Protein AF-A0A094GPE5-F1 (afdb_monomer)

Radius of gyration: 27.55 Å; Cα contacts (8 Å, |Δi|>4): 289; chains: 1; bounding box: 78×60×91 Å

Sequence (259 aa):
RAPRARRSGSSQRSHRAKAWTVHISLMPTASQPFPFEKDTMAYKRVLSRGLHRVVAVPGSDSSSFVSATSAEFGSLLKGRPWMPLVAKICDAEHVTGLPMLRQLPPNLIDSNLYDLDFLTAHCATLDHNGHILDLYIGMCTDSFSWPELASSPVFLPGLEACWAFDPYLDGAGSRDNEEAIDNVVDSDLKAEDRHSAGDLLRAWSPPTTRLKRTATGITRASSFGSTDSAVSVSKKSKIGHAPCAMPGVEVRDWRAEAV

Solvent-accessible surface area (backbone atoms only — not comparable to full-atom values): 17233 Å² total; per-residue (Å²): 142,80,85,81,81,78,80,76,76,77,81,69,74,73,77,68,52,66,60,48,70,38,39,37,36,56,41,52,40,37,80,48,51,51,73,68,57,82,91,36,52,69,32,40,45,42,46,23,46,49,32,58,44,77,46,71,22,64,30,52,47,13,66,35,38,50,51,41,52,47,63,71,45,31,88,78,48,69,84,57,63,62,41,64,21,27,29,42,65,59,84,54,99,86,43,90,67,75,40,44,38,36,64,55,58,79,94,67,72,46,70,82,56,49,17,52,67,49,34,57,76,50,21,26,34,60,46,99,84,68,46,67,51,42,38,38,31,18,36,73,88,55,64,62,49,70,70,58,52,70,73,42,68,79,61,39,84,92,43,69,76,44,72,53,93,42,66,86,83,64,40,86,77,76,69,88,70,86,81,88,78,95,76,83,86,86,81,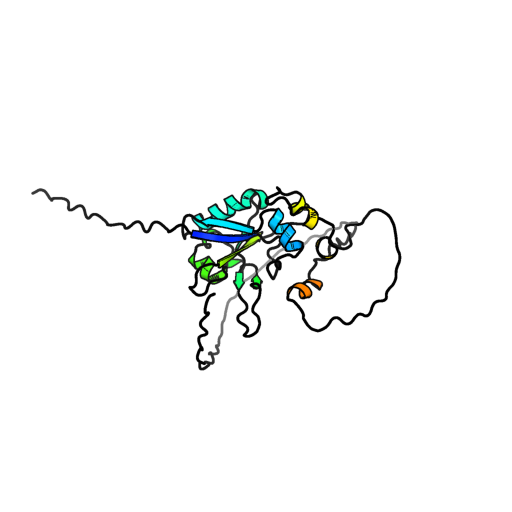94,70,92,75,81,98,68,86,50,84,74,65,69,54,80,78,66,72,78,81,89,67,85,78,84,76,84,87,80,88,83,91,86,87,84,86,89,84,82,88,86,87,82,91,86,88,89,86,92,88,81,89,88,86,85,89,87,87,84,86,88,84,87,87,82,88,79,86,83,86,86,133

Secondary structure (DSSP, 8-state):
----------------PPPEEEEEEE-S-TT-SSPPPTTSHHHHHHHHTT-EEEEEES-SSHHHHHHHHHHHTHHHHTT--EEEPEEE----TT---PPEEEPPPGGG--GGG-SHHHHHHHTEEE-TTS-EEEEEEEESS----HHHHHHSPPSSTT-GGGGS--HHHH-GGG--SS--------------S---TTGGGGG--------------------------------------PPPP---------PPPP-

Structure (mmCIF, N/CA/C/O backbone):
data_AF-A0A094GPE5-F1
#
_entry.id   AF-A0A094GPE5-F1
#
loop_
_atom_site.group_PDB
_atom_site.id
_atom_site.type_symbol
_atom_site.label_atom_id
_atom_site.label_alt_id
_atom_site.label_comp_id
_atom_site.label_asym_id
_atom_site.label_entity_id
_atom_site.label_seq_id
_atom_site.pdbx_PDB_ins_code
_atom_site.Cartn_x
_atom_site.Cartn_y
_atom_site.Cartn_z
_atom_site.occupancy
_atom_site.B_iso_or_equiv
_atom_site.auth_seq_id
_atom_site.auth_comp_id
_atom_site.auth_asym_id
_atom_site.auth_atom_id
_atom_site.pdbx_PDB_model_num
ATOM 1 N N . ARG A 1 1 ? -35.810 -7.129 58.714 1.00 47.22 1 ARG A N 1
ATOM 2 C CA . ARG A 1 1 ? -35.055 -6.185 57.853 1.00 47.22 1 ARG A CA 1
ATOM 3 C C . ARG A 1 1 ? -33.940 -6.963 57.158 1.00 47.22 1 ARG A C 1
ATOM 5 O O . ARG A 1 1 ? -33.002 -7.352 57.830 1.00 47.22 1 ARG A O 1
ATOM 12 N N . ALA A 1 2 ? -34.065 -7.223 55.858 1.00 43.50 2 ALA A N 1
ATOM 13 C CA . ALA A 1 2 ? -32.978 -7.686 54.990 1.00 43.50 2 ALA A CA 1
ATOM 14 C C . ALA A 1 2 ? -33.280 -7.160 53.576 1.00 43.50 2 ALA A C 1
ATOM 16 O O . ALA A 1 2 ? -34.392 -7.397 53.095 1.00 43.50 2 ALA A O 1
ATOM 17 N N . PRO A 1 3 ? -32.391 -6.389 52.924 1.00 54.19 3 PRO A N 1
ATOM 18 C CA . PRO A 1 3 ? -32.674 -5.877 51.596 1.00 54.19 3 PRO A CA 1
ATOM 19 C C . PRO A 1 3 ? -32.324 -6.942 50.556 1.00 54.19 3 PRO A C 1
ATOM 21 O O . PRO A 1 3 ? -31.214 -7.467 50.505 1.00 54.19 3 PRO A O 1
ATOM 24 N N . ARG A 1 4 ? -33.303 -7.258 49.711 1.00 48.88 4 ARG A N 1
ATOM 25 C CA . ARG A 1 4 ? -33.139 -8.109 48.536 1.00 48.88 4 ARG A CA 1
ATOM 26 C C . ARG A 1 4 ? -32.352 -7.302 47.500 1.00 48.88 4 ARG A C 1
ATOM 28 O O . ARG A 1 4 ? -32.874 -6.338 46.941 1.00 48.88 4 ARG A O 1
ATOM 35 N N . ALA A 1 5 ? -31.090 -7.660 47.282 1.00 51.31 5 ALA A N 1
ATOM 36 C CA . ALA A 1 5 ? -30.250 -7.043 46.264 1.00 51.31 5 ALA A CA 1
ATOM 37 C C . ALA A 1 5 ? -30.872 -7.272 44.876 1.00 51.31 5 ALA A C 1
ATOM 39 O O . ALA A 1 5 ? -30.885 -8.389 44.355 1.00 51.31 5 ALA A O 1
ATOM 40 N N . ARG A 1 6 ? -31.412 -6.205 44.275 1.00 49.06 6 ARG A N 1
ATOM 41 C CA . ARG A 1 6 ? -31.749 -6.178 42.849 1.00 49.06 6 ARG A CA 1
ATOM 42 C C . ARG A 1 6 ? -30.426 -6.180 42.092 1.00 49.06 6 ARG A C 1
ATOM 44 O O . ARG A 1 6 ? -29.757 -5.156 42.014 1.00 49.06 6 ARG A O 1
ATOM 51 N N . ARG A 1 7 ? -30.041 -7.333 41.544 1.00 50.00 7 ARG A N 1
ATOM 52 C CA . ARG A 1 7 ? -29.032 -7.394 40.485 1.00 50.00 7 ARG A CA 1
ATOM 53 C C . ARG A 1 7 ? -29.614 -6.681 39.267 1.00 50.00 7 ARG A C 1
ATOM 55 O O . ARG A 1 7 ? -30.413 -7.253 38.532 1.00 50.00 7 ARG A O 1
ATOM 62 N N . SER A 1 8 ? -29.247 -5.417 39.089 1.00 50.41 8 SER A N 1
ATOM 63 C CA . SER A 1 8 ? -29.347 -4.737 37.805 1.00 50.41 8 SER A CA 1
ATOM 64 C C . SER A 1 8 ? -28.403 -5.459 36.850 1.00 50.41 8 SER A C 1
ATOM 66 O O . SER A 1 8 ? -27.194 -5.235 36.871 1.00 50.41 8 SER A O 1
ATOM 68 N N . GLY A 1 9 ? -28.941 -6.390 36.064 1.00 45.25 9 GLY A N 1
ATOM 69 C CA . GLY A 1 9 ? -28.231 -6.920 34.912 1.00 45.25 9 GLY A CA 1
ATOM 70 C C . GLY A 1 9 ? -28.009 -5.766 33.948 1.00 45.25 9 GLY A C 1
ATOM 71 O O . GLY A 1 9 ? -28.932 -5.373 33.238 1.00 45.25 9 GLY A O 1
ATOM 72 N N . SER A 1 10 ? -26.809 -5.188 33.956 1.00 51.09 10 SER A N 1
ATOM 73 C CA . SER A 1 10 ? -26.362 -4.340 32.865 1.00 51.09 10 SER A CA 1
ATOM 74 C C . SER A 1 10 ? -26.344 -5.223 31.627 1.00 51.09 10 SER A C 1
ATOM 76 O O . SER A 1 10 ? -25.454 -6.056 31.460 1.00 51.09 10 SER A O 1
ATOM 78 N N . SER A 1 11 ? -27.352 -5.065 30.772 1.00 48.03 11 SER A N 1
ATOM 79 C CA . SER A 1 11 ? -27.292 -5.525 29.393 1.00 48.03 11 SER A CA 1
ATOM 80 C C . SER A 1 11 ? -26.238 -4.671 28.686 1.00 48.03 11 SER A C 1
ATOM 82 O O . SER A 1 11 ? -26.541 -3.747 27.940 1.00 48.03 11 SER A O 1
ATOM 84 N N . GLN A 1 12 ? -24.966 -4.940 28.983 1.00 48.53 12 GLN A N 1
ATOM 85 C CA . GLN A 1 12 ? -23.888 -4.632 28.068 1.00 48.53 12 GLN A CA 1
ATOM 86 C C . GLN A 1 12 ? -24.122 -5.565 26.886 1.00 48.53 12 GLN A C 1
ATOM 88 O O . GLN A 1 12 ? -23.647 -6.699 26.856 1.00 48.53 12 GLN A O 1
ATOM 93 N N . ARG A 1 13 ? -24.899 -5.095 25.905 1.00 46.19 13 ARG A N 1
ATOM 94 C CA . ARG A 1 13 ? -24.645 -5.483 24.524 1.00 46.19 13 ARG A CA 1
ATOM 95 C C . ARG A 1 13 ? -23.167 -5.190 24.321 1.00 46.19 13 ARG A C 1
ATOM 97 O O . ARG A 1 13 ? -22.791 -4.033 24.162 1.00 46.19 13 ARG A O 1
ATOM 104 N N . SER A 1 14 ? -22.320 -6.215 24.413 1.00 50.44 14 SER A N 1
ATOM 105 C CA . SER A 1 14 ? -20.981 -6.105 23.868 1.00 50.44 14 SER A CA 1
ATOM 106 C C . SER A 1 14 ? -21.227 -5.807 22.397 1.00 50.44 14 SER A C 1
ATOM 108 O O . SER A 1 14 ? -21.631 -6.701 21.648 1.00 50.44 14 SER A O 1
ATOM 110 N N . HIS A 1 15 ? -21.092 -4.546 21.999 1.00 52.62 15 HIS A N 1
ATOM 111 C CA . HIS A 1 15 ? -20.857 -4.206 20.612 1.00 52.62 15 HIS A CA 1
ATOM 112 C C . HIS A 1 15 ? -19.521 -4.867 20.293 1.00 52.62 15 HIS A C 1
ATOM 114 O O . HIS A 1 15 ? -18.468 -4.261 20.450 1.00 52.62 15 HIS A O 1
ATOM 120 N N . ARG A 1 16 ? -19.551 -6.174 19.994 1.00 59.78 16 ARG A N 1
ATOM 121 C CA . ARG A 1 16 ? -18.390 -6.867 19.460 1.00 59.78 16 ARG A CA 1
ATOM 122 C C . ARG A 1 16 ? -18.067 -6.090 18.202 1.00 59.78 16 ARG A C 1
ATOM 124 O O . ARG A 1 16 ? -18.912 -6.029 17.307 1.00 59.78 16 ARG A O 1
ATOM 131 N N . ALA A 1 17 ? -16.917 -5.425 18.209 1.00 67.50 17 ALA A N 1
ATOM 132 C CA . ALA A 1 17 ? -16.430 -4.724 17.042 1.00 67.50 17 ALA A CA 1
ATOM 133 C C . ALA A 1 17 ? -16.495 -5.712 15.872 1.00 67.50 17 ALA A C 1
ATOM 135 O O . ALA A 1 17 ? -16.061 -6.862 15.989 1.00 67.50 17 ALA A O 1
ATOM 136 N N . LYS A 1 18 ? -17.191 -5.321 14.805 1.00 86.06 18 LYS A N 1
ATOM 137 C CA . LYS A 1 18 ? -17.401 -6.199 13.661 1.00 86.06 18 LYS A CA 1
ATOM 138 C C . LYS A 1 18 ? -16.083 -6.251 12.901 1.00 86.06 18 LYS A C 1
ATOM 140 O O . LYS A 1 18 ? -15.607 -5.213 12.451 1.00 86.06 18 LYS A O 1
ATOM 145 N N . ALA A 1 19 ? -15.515 -7.446 12.773 1.00 94.25 19 ALA A N 1
ATOM 146 C CA . ALA A 1 19 ? -14.351 -7.647 11.927 1.00 94.25 19 ALA A CA 1
ATOM 147 C C . ALA A 1 19 ? -14.662 -7.209 10.488 1.00 94.25 19 ALA A C 1
ATOM 149 O O . ALA A 1 19 ? -15.789 -7.374 10.005 1.00 94.25 19 ALA A O 1
ATOM 150 N N . TRP A 1 20 ? -13.662 -6.656 9.817 1.00 95.56 20 TRP A N 1
ATOM 151 C CA . TRP A 1 20 ? -13.768 -6.138 8.458 1.00 95.56 20 TRP A CA 1
ATOM 152 C C . TRP A 1 20 ? -12.511 -6.487 7.666 1.00 95.56 20 TRP A C 1
ATOM 154 O O . TRP A 1 20 ? -11.493 -6.886 8.229 1.00 95.56 20 TRP A O 1
ATOM 164 N N . THR A 1 21 ? -12.603 -6.396 6.346 1.00 96.75 21 THR A N 1
ATOM 165 C CA . THR A 1 21 ? -11.491 -6.672 5.436 1.00 96.75 21 THR A CA 1
ATOM 166 C C . THR A 1 21 ? -11.215 -5.447 4.597 1.00 96.75 21 THR A C 1
ATOM 168 O O . THR A 1 21 ? -12.155 -4.785 4.164 1.00 96.75 21 THR A O 1
ATOM 171 N N . VAL A 1 22 ? -9.945 -5.181 4.330 1.00 97.06 22 VAL A N 1
ATOM 172 C CA . VAL A 1 22 ? -9.529 -4.048 3.505 1.00 97.06 22 VAL A CA 1
ATOM 173 C C . VAL A 1 22 ? -8.341 -4.427 2.648 1.00 97.06 22 VAL A C 1
ATOM 175 O O . VAL A 1 22 ? -7.470 -5.182 3.080 1.00 97.06 22 VAL A O 1
ATOM 178 N N . HIS A 1 23 ? -8.310 -3.911 1.425 1.00 97.38 23 HIS A N 1
ATOM 179 C CA . HIS A 1 23 ? -7.133 -4.011 0.587 1.00 97.38 23 HIS A CA 1
ATOM 180 C C . HIS A 1 23 ? -6.133 -2.914 0.978 1.00 97.38 23 HIS A C 1
ATOM 182 O O . HIS A 1 23 ? -6.457 -1.727 0.996 1.00 97.38 23 HIS A O 1
ATOM 188 N N . ILE A 1 24 ? -4.920 -3.325 1.345 1.00 98.31 24 ILE A N 1
ATOM 189 C CA . ILE A 1 24 ? -3.835 -2.441 1.761 1.00 98.31 24 ILE A CA 1
ATOM 190 C C . ILE A 1 24 ? -2.675 -2.588 0.783 1.00 98.31 24 ILE A C 1
ATOM 192 O O . ILE A 1 24 ? -2.180 -3.691 0.542 1.00 98.31 24 ILE A O 1
ATOM 196 N N . SER A 1 25 ? -2.219 -1.452 0.261 1.00 97.94 25 SER A N 1
ATOM 1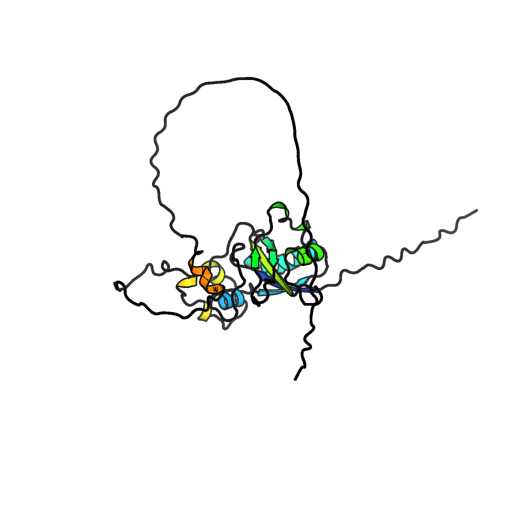97 C CA . SER A 1 25 ? -1.035 -1.358 -0.590 1.00 97.94 25 SER A CA 1
ATOM 198 C C . SER A 1 25 ? 0.108 -0.673 0.164 1.00 97.94 25 SER A C 1
ATOM 200 O O . SER A 1 25 ? 0.028 0.510 0.496 1.00 97.94 25 SER A O 1
ATOM 202 N N . LEU A 1 26 ? 1.184 -1.408 0.439 1.00 98.25 26 LEU A N 1
ATOM 203 C CA . LEU A 1 26 ? 2.429 -0.873 0.982 1.00 98.25 26 LEU A CA 1
ATOM 204 C C . LEU A 1 26 ? 3.241 -0.230 -0.140 1.00 98.25 26 LEU A C 1
ATOM 206 O O . LEU A 1 26 ? 3.730 -0.909 -1.039 1.00 98.25 26 LEU A O 1
ATOM 210 N N . MET A 1 27 ? 3.407 1.086 -0.081 1.00 97.69 27 MET A N 1
ATOM 211 C CA . MET A 1 27 ? 4.153 1.823 -1.088 1.00 97.69 27 MET A CA 1
ATOM 212 C C . MET A 1 27 ? 5.667 1.710 -0.866 1.00 97.69 27 MET A C 1
ATOM 214 O O . MET A 1 27 ? 6.119 1.854 0.274 1.00 97.69 27 MET A O 1
ATOM 218 N N . PRO A 1 28 ? 6.479 1.533 -1.934 1.00 96.50 28 PRO A N 1
ATOM 219 C CA . PRO A 1 28 ? 7.937 1.560 -1.827 1.00 96.50 28 PRO A CA 1
ATOM 220 C C . PRO A 1 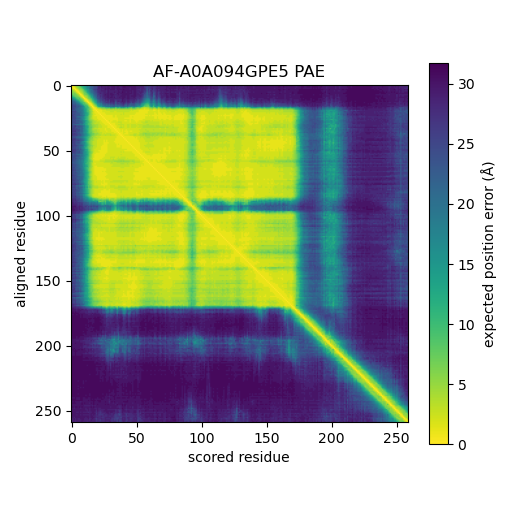28 ? 8.469 2.851 -1.195 1.00 96.50 28 PRO A C 1
ATOM 222 O O . PRO A 1 28 ? 9.383 2.808 -0.379 1.00 96.50 28 PRO A O 1
ATOM 225 N N . THR A 1 29 ? 7.856 3.993 -1.517 1.00 95.81 29 THR A N 1
ATOM 226 C CA . THR A 1 29 ? 8.106 5.277 -0.856 1.00 95.81 29 THR A CA 1
ATOM 227 C C . THR A 1 29 ? 6.789 5.943 -0.471 1.00 95.81 29 THR A C 1
ATOM 229 O O . THR A 1 29 ? 5.834 5.949 -1.247 1.00 95.81 29 THR A O 1
ATOM 232 N N . ALA A 1 30 ? 6.743 6.547 0.717 1.00 96.31 30 ALA A N 1
ATOM 233 C CA . ALA A 1 30 ? 5.589 7.311 1.188 1.00 96.31 30 ALA A CA 1
ATOM 234 C C . ALA A 1 30 ? 5.372 8.625 0.409 1.00 96.31 30 ALA A C 1
ATOM 236 O O . ALA A 1 30 ? 4.306 9.228 0.509 1.00 96.31 30 ALA A O 1
ATOM 237 N N . SER A 1 31 ? 6.370 9.071 -0.364 1.00 94.56 31 SER A N 1
ATOM 238 C CA . SER A 1 31 ? 6.274 10.241 -1.246 1.00 94.56 31 SER A CA 1
ATOM 239 C C . SER A 1 31 ? 5.692 9.927 -2.628 1.00 94.56 31 SER A C 1
ATOM 241 O O . SER A 1 31 ? 5.563 10.840 -3.443 1.00 94.56 31 SER A O 1
ATOM 243 N N . GLN A 1 32 ? 5.368 8.661 -2.915 1.00 92.75 32 GLN A N 1
ATOM 244 C CA . GLN A 1 32 ? 4.765 8.255 -4.181 1.00 92.75 32 GLN A CA 1
ATOM 245 C C . GLN A 1 32 ? 3.405 8.962 -4.332 1.00 92.75 32 GLN A C 1
ATOM 247 O O . GLN A 1 32 ? 2.538 8.745 -3.490 1.00 92.75 32 GLN A O 1
ATOM 252 N N . PRO A 1 33 ? 3.187 9.781 -5.378 1.00 91.44 33 PRO A N 1
ATOM 253 C CA . PRO A 1 33 ? 1.985 10.613 -5.487 1.00 91.44 33 PRO A CA 1
ATOM 254 C C . PRO A 1 33 ? 0.742 9.843 -5.943 1.00 91.44 33 PRO A C 1
ATOM 256 O O . PRO A 1 33 ? -0.375 10.286 -5.688 1.00 91.44 33 PRO A O 1
ATOM 259 N N . PHE A 1 34 ? 0.926 8.706 -6.615 1.00 92.31 34 PHE A N 1
ATOM 260 C CA . PHE A 1 34 ? -0.150 7.865 -7.138 1.00 92.31 34 PHE A CA 1
ATOM 261 C C . PHE A 1 34 ? 0.225 6.387 -7.011 1.00 92.31 34 PHE A C 1
ATOM 263 O O . PHE A 1 34 ? 1.404 6.056 -7.182 1.00 92.31 34 PHE A O 1
ATOM 270 N N . PRO A 1 35 ? -0.739 5.483 -6.780 1.00 92.56 35 PRO A N 1
ATOM 271 C CA . PRO A 1 35 ? -0.525 4.048 -6.923 1.00 92.56 35 PRO A CA 1
ATOM 272 C C . PRO A 1 35 ? 0.072 3.695 -8.289 1.00 92.56 35 PRO A C 1
ATOM 274 O O . PRO A 1 35 ? -0.078 4.438 -9.259 1.00 92.56 35 PRO A O 1
ATOM 277 N N . PHE A 1 36 ? 0.728 2.541 -8.385 1.00 91.56 36 PHE A N 1
ATOM 278 C CA . PHE A 1 36 ? 1.182 2.055 -9.683 1.00 91.56 36 PHE A CA 1
ATOM 279 C C . PHE A 1 36 ? -0.012 1.640 -10.538 1.00 91.56 36 PHE A C 1
ATOM 281 O O . PHE A 1 36 ? -0.899 0.922 -10.076 1.00 91.56 36 PHE A O 1
ATOM 288 N N . GLU A 1 37 ? -0.005 2.072 -11.794 1.00 90.12 37 GLU A N 1
ATOM 289 C CA . GLU A 1 37 ? -0.995 1.647 -12.772 1.00 90.12 37 GLU A CA 1
ATOM 290 C C . GLU A 1 37 ? -0.904 0.134 -12.995 1.00 90.12 37 GLU A C 1
ATOM 292 O O . GLU A 1 37 ? 0.188 -0.450 -13.022 1.00 90.12 37 GLU A O 1
ATOM 297 N N . LYS A 1 38 ? -2.067 -0.504 -13.137 1.00 90.19 38 LYS A N 1
ATOM 298 C CA . LYS A 1 38 ? -2.171 -1.947 -13.326 1.00 90.19 38 LYS A CA 1
ATOM 299 C C . LYS A 1 38 ? -1.365 -2.387 -14.552 1.00 90.19 38 LYS A C 1
ATOM 301 O O . LYS A 1 38 ? -1.223 -1.658 -15.524 1.00 90.19 38 LYS A O 1
ATOM 306 N N . ASP A 1 39 ? -0.820 -3.596 -14.483 1.00 89.00 39 ASP A N 1
ATOM 307 C CA . ASP A 1 39 ? -0.078 -4.255 -15.565 1.00 89.00 39 ASP A CA 1
ATOM 308 C C . ASP A 1 39 ? 1.258 -3.599 -15.974 1.00 89.00 39 ASP A C 1
ATOM 310 O O . ASP A 1 39 ? 1.995 -4.179 -16.782 1.00 89.00 39 ASP A O 1
ATOM 314 N N . THR A 1 40 ? 1.652 -2.494 -15.333 1.00 93.44 40 THR A N 1
ATOM 315 C CA . THR A 1 40 ? 3.006 -1.928 -15.431 1.00 93.44 40 THR A CA 1
ATOM 316 C C . THR A 1 40 ? 4.060 -2.819 -14.763 1.00 93.44 40 THR A C 1
ATOM 318 O O . THR A 1 40 ? 3.757 -3.657 -13.907 1.00 93.44 40 THR A O 1
ATOM 321 N N . MET A 1 41 ? 5.333 -2.626 -15.129 1.00 95.38 41 MET A N 1
ATOM 322 C CA . MET A 1 41 ? 6.461 -3.342 -14.514 1.00 95.38 41 MET A CA 1
ATOM 323 C C . MET A 1 41 ? 6.566 -3.053 -13.015 1.00 95.38 41 MET A C 1
ATOM 325 O O . MET A 1 41 ? 6.711 -3.983 -12.224 1.00 95.38 41 MET A O 1
ATOM 329 N N . ALA A 1 42 ? 6.403 -1.790 -12.610 1.00 95.12 42 ALA A N 1
ATOM 330 C CA . ALA A 1 42 ? 6.415 -1.401 -11.203 1.00 95.12 42 ALA A CA 1
ATOM 331 C C . ALA A 1 42 ? 5.295 -2.091 -10.414 1.00 95.12 42 ALA A C 1
ATOM 333 O O . ALA A 1 42 ? 5.569 -2.679 -9.368 1.00 95.12 42 ALA A O 1
ATOM 334 N N . TYR A 1 43 ? 4.067 -2.099 -10.952 1.00 95.69 43 TYR A N 1
ATOM 335 C CA . TYR A 1 43 ? 2.931 -2.798 -10.349 1.00 95.69 43 TYR A CA 1
ATOM 336 C C . TYR A 1 43 ? 3.198 -4.299 -10.191 1.00 95.69 43 TYR A C 1
ATOM 338 O O . TYR A 1 43 ? 3.010 -4.865 -9.115 1.00 95.69 43 TYR A O 1
ATOM 346 N N . LYS A 1 44 ? 3.723 -4.952 -11.232 1.00 97.38 44 LYS A N 1
ATOM 347 C CA . LYS A 1 44 ? 4.083 -6.377 -11.177 1.00 97.38 44 LYS A CA 1
ATOM 348 C C . LYS A 1 44 ? 5.197 -6.657 -10.159 1.00 97.38 44 LYS A C 1
ATOM 350 O O . LYS A 1 44 ? 5.101 -7.652 -9.440 1.00 97.38 44 LYS A O 1
ATOM 355 N N . ARG A 1 45 ? 6.200 -5.775 -10.025 1.00 97.56 45 ARG A N 1
ATOM 356 C CA . ARG A 1 45 ? 7.267 -5.899 -9.010 1.00 97.56 45 ARG A CA 1
ATOM 357 C C . ARG A 1 45 ? 6.684 -5.889 -7.603 1.00 97.56 45 ARG A C 1
ATOM 359 O O . ARG A 1 45 ? 6.935 -6.822 -6.840 1.00 97.56 45 ARG A O 1
ATOM 366 N N . VAL A 1 46 ? 5.862 -4.893 -7.272 1.00 97.00 46 VAL A N 1
ATOM 367 C CA . VAL A 1 46 ? 5.253 -4.791 -5.935 1.00 97.00 46 VAL A CA 1
ATOM 368 C C . VAL A 1 46 ? 4.258 -5.929 -5.661 1.00 97.00 46 VAL A C 1
ATOM 370 O O . VAL A 1 46 ? 4.248 -6.483 -4.560 1.00 97.00 46 VAL A O 1
ATOM 373 N N . LEU A 1 47 ? 3.499 -6.369 -6.670 1.00 97.00 47 LEU A N 1
ATOM 374 C CA . LEU A 1 47 ? 2.589 -7.512 -6.564 1.00 97.00 47 LEU A CA 1
ATOM 375 C C . LEU A 1 47 ? 3.345 -8.826 -6.304 1.00 97.00 47 LEU A C 1
ATOM 377 O O . LEU A 1 47 ? 2.983 -9.571 -5.394 1.00 97.00 47 LEU A O 1
ATOM 381 N N . SER A 1 48 ? 4.441 -9.077 -7.031 1.00 98.00 48 SER A N 1
ATOM 382 C CA . SER A 1 48 ? 5.257 -10.297 -6.889 1.00 98.00 48 SER A CA 1
ATOM 383 C C . SER A 1 48 ? 5.845 -10.490 -5.483 1.00 98.00 48 SER A C 1
ATOM 385 O O . SER A 1 48 ? 6.138 -11.618 -5.081 1.00 98.00 48 SER A O 1
ATOM 387 N N . ARG A 1 49 ? 5.984 -9.402 -4.710 1.00 97.94 49 ARG A N 1
ATOM 388 C CA . ARG A 1 49 ? 6.541 -9.384 -3.343 1.00 97.94 49 ARG A CA 1
ATOM 389 C C . ARG A 1 49 ? 5.494 -9.145 -2.257 1.00 97.94 49 ARG A C 1
ATOM 391 O O . ARG A 1 49 ? 5.839 -8.991 -1.089 1.00 97.94 49 ARG A O 1
ATOM 398 N N . GLY A 1 50 ? 4.211 -9.140 -2.624 1.00 97.38 50 GLY A N 1
ATOM 399 C CA . GLY A 1 50 ? 3.115 -9.064 -1.663 1.00 97.38 50 GLY A CA 1
ATOM 400 C C . GLY A 1 50 ? 3.020 -7.707 -0.981 1.00 97.38 50 GLY A C 1
ATOM 401 O O . GLY A 1 50 ? 2.742 -7.640 0.213 1.00 97.38 50 GLY A O 1
ATOM 402 N N . LEU A 1 51 ? 3.276 -6.621 -1.707 1.00 98.06 51 LEU A N 1
ATOM 403 C CA . LEU A 1 51 ? 3.019 -5.271 -1.200 1.00 98.06 51 LEU A CA 1
ATOM 404 C C . LEU A 1 51 ? 1.527 -4.910 -1.301 1.00 98.06 51 LEU A C 1
ATOM 406 O O . LEU A 1 51 ? 1.098 -3.966 -0.655 1.00 98.06 51 LEU A O 1
ATOM 410 N N . HIS A 1 52 ? 0.734 -5.684 -2.045 1.00 96.69 52 HIS A N 1
ATOM 411 C CA . HIS A 1 52 ? -0.724 -5.581 -2.122 1.00 96.69 52 HIS A CA 1
ATOM 412 C C . HIS A 1 52 ? -1.360 -6.767 -1.401 1.00 96.69 52 HIS A C 1
ATOM 414 O O . HIS A 1 52 ? -1.114 -7.913 -1.784 1.00 96.69 52 HIS A O 1
ATOM 420 N N . ARG A 1 53 ? -2.138 -6.515 -0.343 1.00 97.25 53 ARG A N 1
ATOM 421 C CA . ARG A 1 53 ? -2.732 -7.579 0.480 1.00 97.25 53 ARG A CA 1
ATOM 422 C C . ARG A 1 53 ? -4.134 -7.230 0.943 1.00 97.25 53 ARG A C 1
ATOM 424 O O . ARG A 1 53 ? -4.430 -6.074 1.222 1.00 97.25 53 ARG A O 1
ATOM 431 N N . VAL A 1 54 ? -4.980 -8.246 1.079 1.00 97.88 54 VAL A N 1
ATOM 432 C CA . VAL A 1 54 ? -6.260 -8.123 1.785 1.00 97.88 54 VAL A CA 1
ATOM 433 C C . VAL A 1 54 ? -6.024 -8.472 3.247 1.00 97.88 54 VAL A C 1
ATOM 435 O O . VAL A 1 54 ? -5.607 -9.585 3.556 1.00 97.88 54 VAL A O 1
ATOM 438 N N . VAL A 1 55 ? -6.289 -7.524 4.140 1.00 98.25 55 VAL A N 1
ATOM 439 C CA . VAL A 1 55 ? -6.049 -7.655 5.580 1.00 98.25 55 VAL A CA 1
ATOM 440 C C . VAL A 1 55 ? -7.378 -7.788 6.307 1.00 98.25 55 VAL A C 1
ATOM 442 O O . VAL A 1 55 ? -8.275 -6.968 6.119 1.00 98.25 55 VAL A O 1
ATOM 445 N N . ALA A 1 56 ? -7.501 -8.816 7.147 1.00 97.88 56 ALA A N 1
ATOM 446 C CA . ALA A 1 56 ? -8.634 -8.984 8.049 1.00 97.88 56 ALA A CA 1
ATOM 447 C C . ALA A 1 56 ? -8.352 -8.267 9.376 1.00 97.88 56 ALA A C 1
ATOM 449 O O . ALA A 1 56 ? -7.455 -8.653 10.127 1.00 97.88 56 ALA A O 1
ATOM 450 N N . VAL A 1 57 ? -9.131 -7.232 9.672 1.00 98.00 57 VAL A N 1
ATOM 451 C CA . VAL A 1 57 ? -8.999 -6.421 10.881 1.00 98.00 57 VAL A CA 1
ATOM 452 C C . VAL A 1 57 ? -10.081 -6.844 11.883 1.00 98.00 57 VAL A C 1
ATOM 454 O O . VAL A 1 57 ? -11.270 -6.812 11.553 1.00 98.00 57 VAL A O 1
ATOM 457 N N . PRO A 1 58 ? -9.714 -7.258 13.110 1.00 96.88 58 PRO A N 1
ATOM 458 C CA . PRO A 1 58 ? -10.656 -7.868 14.053 1.00 96.88 58 PRO A CA 1
ATOM 459 C C . PRO A 1 58 ? -11.618 -6.871 14.716 1.00 96.88 58 PRO A C 1
ATOM 461 O O . PRO A 1 58 ? -12.627 -7.290 15.282 1.00 96.88 58 PRO A O 1
ATOM 464 N N . GLY A 1 59 ? -11.329 -5.571 14.645 1.00 96.12 59 GLY A N 1
ATOM 465 C CA . GLY A 1 59 ? -12.110 -4.518 15.283 1.00 96.12 59 GLY A CA 1
ATOM 466 C C . GLY A 1 59 ? -11.979 -3.171 14.578 1.00 96.12 59 GLY A C 1
ATOM 467 O O . GLY A 1 59 ? -11.259 -3.033 13.593 1.00 96.12 59 GLY A O 1
ATOM 468 N N . SER A 1 60 ? -12.710 -2.175 15.070 1.00 96.50 60 SER A N 1
ATOM 469 C CA . SER A 1 60 ? -12.717 -0.812 14.524 1.00 96.50 60 SER A CA 1
ATOM 470 C C . SER A 1 60 ? -11.750 0.132 15.243 1.00 96.50 60 SER A C 1
ATOM 472 O O . SER A 1 60 ? -11.651 1.290 14.862 1.00 96.50 60 SER A O 1
ATOM 474 N N . ASP A 1 61 ? -11.075 -0.331 16.295 1.00 97.19 61 ASP A N 1
ATOM 475 C CA . ASP A 1 61 ? -10.106 0.449 17.060 1.00 97.19 61 ASP A CA 1
ATOM 476 C C . ASP A 1 61 ? -8.712 0.449 16.412 1.00 97.19 61 ASP A C 1
ATOM 478 O O . ASP A 1 61 ? -8.351 -0.441 15.635 1.00 97.19 61 ASP A O 1
ATOM 482 N N . SER A 1 62 ? -7.905 1.444 16.776 1.00 98.06 62 SER A N 1
ATOM 483 C CA . SER A 1 62 ? -6.559 1.629 16.236 1.00 98.06 62 SER A CA 1
ATOM 484 C C . SER A 1 62 ? -5.612 0.473 16.559 1.00 98.06 62 SER A C 1
ATOM 486 O O . SER A 1 62 ? -4.813 0.080 15.709 1.00 98.06 62 SER A O 1
ATOM 488 N N . SER A 1 63 ? -5.728 -0.145 17.740 1.00 98.12 63 SER A N 1
ATOM 489 C CA . SER A 1 63 ? -4.897 -1.296 18.113 1.00 98.12 63 SER A CA 1
ATOM 490 C C . SER A 1 63 ? -5.169 -2.499 17.208 1.00 98.12 63 SER A C 1
ATOM 492 O O . SER A 1 63 ? -4.224 -3.122 16.712 1.00 98.12 63 SER A O 1
ATOM 494 N N . SER A 1 64 ? -6.442 -2.785 16.920 1.00 98.12 64 SER A N 1
ATOM 495 C CA . SER A 1 64 ? -6.855 -3.821 15.969 1.00 98.12 64 SER A CA 1
ATOM 496 C C . SER A 1 64 ? -6.271 -3.585 14.573 1.00 98.12 64 SER A C 1
ATOM 498 O O . SER A 1 64 ? -5.698 -4.505 13.988 1.00 98.12 64 SER A O 1
ATOM 500 N N . PHE A 1 65 ? -6.362 -2.362 14.044 1.00 98.38 65 PHE A N 1
ATOM 501 C CA . PHE A 1 65 ? -5.829 -2.034 12.716 1.00 98.38 65 PHE A CA 1
ATOM 502 C C . PHE A 1 65 ? -4.298 -2.110 12.653 1.00 98.38 65 PHE A C 1
ATOM 504 O O . PHE A 1 65 ? -3.736 -2.745 11.754 1.00 98.38 65 PHE A O 1
ATOM 511 N N . VAL A 1 66 ? -3.612 -1.494 13.619 1.00 98.56 66 VAL A N 1
ATOM 512 C CA . VAL A 1 66 ? -2.145 -1.432 13.658 1.00 98.56 66 VAL A CA 1
ATOM 513 C C . VAL A 1 66 ? -1.544 -2.819 13.843 1.00 98.56 66 VAL A C 1
ATOM 515 O O . VAL A 1 66 ? -0.568 -3.147 13.166 1.00 98.56 66 VAL A O 1
ATOM 518 N N . SER A 1 67 ? -2.120 -3.644 14.723 1.00 98.31 67 SER A N 1
ATOM 519 C CA . SER A 1 67 ? -1.643 -5.011 14.953 1.00 98.31 67 SER A CA 1
ATOM 520 C C . SER A 1 67 ? -1.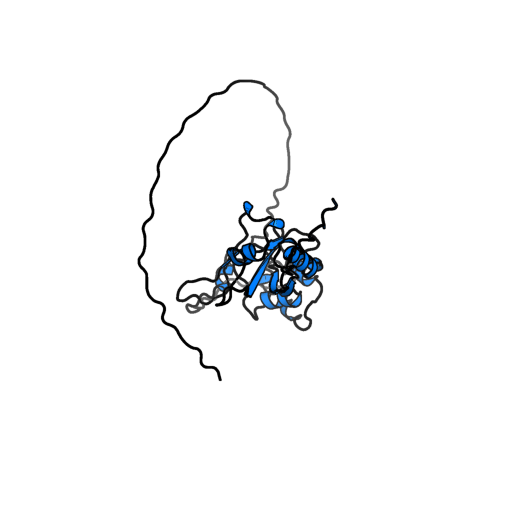840 -5.899 13.725 1.00 98.31 67 SER A C 1
ATOM 522 O O . SER A 1 67 ? -0.880 -6.544 13.306 1.00 98.31 67 SER A O 1
ATOM 524 N N . ALA A 1 68 ? -3.024 -5.878 13.101 1.00 98.50 68 ALA A N 1
ATOM 525 C CA . ALA A 1 68 ? -3.305 -6.653 11.894 1.00 98.50 68 ALA A CA 1
ATOM 526 C C . ALA A 1 68 ? -2.376 -6.254 10.736 1.00 98.50 68 ALA A C 1
ATOM 528 O O . ALA A 1 68 ? -1.726 -7.107 10.134 1.00 98.50 68 ALA A O 1
ATOM 529 N N . THR A 1 69 ? -2.235 -4.952 10.479 1.00 98.44 69 THR A N 1
ATOM 530 C CA . THR A 1 69 ? -1.390 -4.437 9.390 1.00 98.44 69 THR A CA 1
ATOM 531 C C . THR A 1 69 ? 0.095 -4.714 9.643 1.00 98.44 69 THR A C 1
ATOM 533 O O . THR A 1 69 ? 0.809 -5.161 8.747 1.00 98.44 69 THR A O 1
ATOM 536 N N . SER A 1 70 ? 0.577 -4.509 10.873 1.00 98.31 70 SER A N 1
ATOM 537 C CA . SER A 1 70 ? 1.986 -4.760 11.213 1.00 98.31 70 SER A CA 1
ATOM 538 C C . SER A 1 70 ? 2.337 -6.246 11.179 1.00 98.31 70 SER A C 1
ATOM 540 O O . SER A 1 70 ? 3.447 -6.593 10.782 1.00 98.31 70 SER A O 1
ATOM 542 N N . ALA A 1 71 ? 1.410 -7.122 11.577 1.00 98.25 71 ALA A N 1
ATOM 543 C CA . ALA A 1 71 ? 1.592 -8.564 11.463 1.00 98.25 71 ALA A CA 1
ATOM 544 C C . ALA A 1 71 ? 1.665 -8.989 9.993 1.00 98.25 71 ALA A C 1
ATOM 546 O O . ALA A 1 71 ? 2.581 -9.714 9.609 1.00 98.25 71 ALA A O 1
ATOM 547 N N . GLU A 1 72 ? 0.751 -8.478 9.167 1.00 98.12 72 GLU A N 1
ATOM 548 C CA . GLU A 1 72 ? 0.683 -8.819 7.752 1.00 98.12 72 GLU A CA 1
ATOM 549 C C . GLU A 1 72 ? 1.968 -8.405 7.013 1.00 98.12 72 GLU A C 1
ATOM 551 O O . GLU A 1 72 ? 2.636 -9.226 6.382 1.00 98.12 72 GLU A O 1
ATOM 556 N N . PHE A 1 73 ? 2.384 -7.145 7.136 1.00 98.12 73 PHE A N 1
ATOM 557 C CA . PHE A 1 73 ? 3.552 -6.616 6.422 1.00 98.12 73 PHE A CA 1
ATOM 558 C C . PHE A 1 73 ? 4.873 -6.772 7.192 1.00 98.12 73 PHE A C 1
ATOM 560 O O . PHE A 1 73 ? 5.906 -6.258 6.758 1.00 98.12 73 PHE A O 1
ATOM 567 N N . GLY A 1 74 ? 4.881 -7.493 8.317 1.00 97.19 74 GLY A N 1
ATOM 568 C CA . GLY A 1 74 ? 6.010 -7.540 9.250 1.00 97.19 74 GLY A CA 1
ATOM 569 C C . GLY A 1 74 ? 7.326 -8.018 8.632 1.00 97.19 74 GLY A C 1
ATOM 570 O O . GLY A 1 74 ? 8.383 -7.458 8.929 1.00 97.19 74 GLY A O 1
ATOM 571 N N . SER A 1 75 ? 7.277 -8.988 7.713 1.00 95.50 75 SER A N 1
ATOM 572 C CA . SER A 1 75 ? 8.470 -9.494 7.013 1.00 95.50 75 SER A CA 1
ATOM 573 C C . SER A 1 75 ? 9.112 -8.466 6.071 1.00 95.50 75 SER A C 1
ATOM 575 O O . SER A 1 75 ? 10.327 -8.501 5.861 1.00 95.50 75 SER A O 1
ATOM 577 N N . LEU A 1 76 ? 8.318 -7.532 5.538 1.00 96.62 76 LEU A N 1
ATOM 578 C CA . LEU A 1 76 ? 8.775 -6.440 4.675 1.00 96.62 76 LEU A CA 1
ATOM 579 C C . LEU A 1 76 ? 9.208 -5.232 5.511 1.00 96.62 76 LEU A C 1
ATOM 581 O O . LEU A 1 76 ? 10.301 -4.694 5.324 1.00 96.62 76 LEU A O 1
ATOM 585 N N . LEU A 1 77 ? 8.376 -4.826 6.472 1.00 96.56 77 LEU A N 1
ATOM 586 C CA . LEU A 1 77 ? 8.625 -3.661 7.319 1.00 96.56 77 LEU A CA 1
ATOM 587 C C . LEU A 1 77 ? 9.809 -3.876 8.263 1.00 96.56 77 LEU A C 1
ATOM 589 O O . LEU A 1 77 ? 10.537 -2.925 8.532 1.00 96.56 77 LEU A O 1
ATOM 593 N N . LYS A 1 78 ? 10.042 -5.106 8.744 1.00 95.25 78 LYS A N 1
ATOM 594 C CA . LYS A 1 78 ? 11.164 -5.458 9.639 1.00 95.25 78 LYS A CA 1
ATOM 595 C C . LYS A 1 78 ? 11.248 -4.550 10.877 1.00 95.25 78 LYS A C 1
ATOM 597 O O . LYS A 1 78 ? 12.329 -4.159 11.305 1.00 95.25 78 LYS A O 1
ATOM 602 N N . GLY A 1 79 ? 10.091 -4.181 11.430 1.00 95.25 79 GLY A N 1
ATOM 603 C CA . GLY A 1 79 ? 9.982 -3.293 12.594 1.00 95.25 79 GLY A CA 1
ATOM 604 C C . GLY A 1 79 ? 10.135 -1.796 12.296 1.00 95.25 79 GLY A C 1
ATOM 605 O O . GLY A 1 79 ? 10.089 -0.999 13.230 1.00 95.25 79 GLY A O 1
ATOM 606 N N . ARG A 1 80 ? 10.296 -1.388 11.028 1.00 96.31 80 ARG A N 1
ATOM 607 C CA . ARG A 1 80 ? 10.341 0.031 10.646 1.00 96.31 80 ARG A CA 1
ATOM 608 C C . ARG A 1 80 ? 8.978 0.703 10.859 1.00 96.31 80 ARG A C 1
ATOM 610 O O . ARG A 1 80 ? 7.950 0.096 10.541 1.00 96.31 80 ARG A O 1
ATOM 617 N N . PRO A 1 81 ? 8.953 1.950 11.369 1.00 97.00 81 PRO A N 1
ATOM 618 C CA . PRO A 1 81 ? 7.714 2.684 11.577 1.00 97.00 81 PRO A CA 1
ATOM 619 C C . PRO A 1 81 ? 7.047 3.013 10.239 1.00 97.00 81 PRO A C 1
ATOM 621 O O . PRO A 1 81 ? 7.708 3.383 9.263 1.00 97.00 81 PRO A O 1
ATOM 624 N N . TRP A 1 82 ? 5.725 2.906 10.219 1.00 98.25 82 TRP A N 1
ATOM 625 C CA . TRP A 1 82 ? 4.890 3.166 9.055 1.00 98.25 82 TRP A CA 1
ATOM 626 C C . TRP A 1 82 ? 3.668 3.997 9.444 1.00 98.25 82 TRP A C 1
ATOM 628 O O . TRP A 1 82 ? 3.295 4.093 10.615 1.00 98.25 82 TRP A O 1
ATOM 638 N N . MET A 1 83 ? 3.045 4.596 8.437 1.00 98.38 83 MET A N 1
ATOM 639 C CA . MET A 1 83 ? 1.804 5.350 8.563 1.00 98.38 83 MET A CA 1
ATOM 640 C C . MET A 1 83 ? 0.869 5.023 7.395 1.00 98.38 83 MET A C 1
ATOM 642 O O . MET A 1 83 ? 1.356 4.687 6.308 1.00 98.38 83 MET A O 1
ATOM 646 N N . PRO A 1 84 ? -0.457 5.130 7.577 1.00 98.38 84 PRO A N 1
ATOM 647 C CA . PRO A 1 84 ? -1.358 5.237 6.449 1.00 98.38 84 PRO A CA 1
ATOM 648 C C . PRO A 1 84 ? -1.092 6.548 5.703 1.00 98.38 84 PRO A C 1
ATOM 650 O O . PRO A 1 84 ? -0.651 7.546 6.275 1.00 98.38 84 PRO A O 1
ATOM 653 N N . LEU A 1 85 ? -1.316 6.524 4.399 1.00 98.31 85 LEU A N 1
ATOM 654 C CA . LEU A 1 85 ? -1.215 7.688 3.536 1.00 98.31 85 LEU A CA 1
ATOM 655 C C . LEU A 1 85 ? -2.601 8.300 3.377 1.00 98.31 85 LEU A C 1
ATOM 657 O O . LEU A 1 85 ? -3.610 7.600 3.360 1.00 98.31 85 LEU A O 1
ATOM 661 N N . VAL A 1 86 ? -2.643 9.617 3.215 1.00 96.94 86 VAL A N 1
ATOM 662 C CA . VAL A 1 86 ? -3.848 10.311 2.773 1.00 96.94 86 VAL A CA 1
ATOM 663 C C . VAL A 1 86 ? -4.137 9.865 1.348 1.00 96.94 86 VAL A C 1
ATOM 665 O O . VAL A 1 86 ? -3.297 10.083 0.476 1.00 96.94 86 VAL A O 1
ATOM 668 N N . ALA A 1 87 ? -5.313 9.289 1.110 1.00 93.88 87 ALA A N 1
ATOM 669 C CA . ALA A 1 87 ? -5.781 8.918 -0.218 1.00 93.88 87 ALA A CA 1
ATOM 670 C C . ALA A 1 87 ? -7.029 9.734 -0.555 1.00 93.88 87 ALA A C 1
ATOM 672 O O . ALA A 1 87 ? -8.030 9.673 0.152 1.00 93.88 87 ALA A O 1
ATOM 673 N N . LYS A 1 88 ? -6.969 10.522 -1.630 1.00 84.50 88 LYS A N 1
ATOM 674 C CA . LYS A 1 88 ? -8.125 11.276 -2.128 1.00 84.50 88 LYS A CA 1
ATOM 675 C C . LYS A 1 88 ? -8.372 10.929 -3.580 1.00 84.50 88 LYS A C 1
ATOM 677 O O . LYS A 1 88 ? -7.481 11.091 -4.412 1.00 84.50 88 LYS A O 1
ATOM 682 N N . ILE A 1 89 ? -9.581 10.468 -3.877 1.00 78.44 89 ILE A N 1
ATOM 683 C CA . ILE A 1 89 ? -10.043 10.365 -5.260 1.00 78.44 89 ILE A CA 1
ATOM 684 C C . ILE A 1 89 ? -10.144 11.794 -5.800 1.00 78.44 89 ILE A C 1
ATOM 686 O O . ILE A 1 89 ? -10.629 12.685 -5.101 1.00 78.44 89 ILE A O 1
ATOM 690 N N . CYS A 1 90 ? -9.619 12.026 -7.002 1.00 66.88 90 CYS A N 1
ATOM 691 C CA . CYS A 1 90 ? -9.793 13.308 -7.668 1.00 66.88 90 CYS A CA 1
ATOM 692 C C . CYS A 1 90 ? -11.272 13.454 -8.047 1.00 66.88 90 CYS A C 1
ATOM 694 O O . CYS A 1 90 ? -11.819 12.605 -8.741 1.00 66.88 90 CYS A O 1
ATOM 696 N N . ASP A 1 91 ? -11.914 14.506 -7.554 1.00 61.66 91 ASP A N 1
ATOM 697 C CA . ASP A 1 91 ? -13.331 14.825 -7.747 1.00 61.66 91 ASP A CA 1
ATOM 698 C C . ASP A 1 91 ? -13.579 15.732 -8.965 1.00 61.66 91 ASP A C 1
ATOM 700 O O . ASP A 1 91 ? -14.696 16.196 -9.184 1.00 61.66 91 ASP A O 1
ATOM 704 N N . ALA A 1 92 ? -12.550 15.984 -9.779 1.00 59.34 92 ALA A N 1
ATOM 705 C CA . ALA A 1 92 ? -12.687 16.764 -11.000 1.00 59.34 92 ALA A CA 1
ATOM 706 C C . ALA A 1 92 ? -13.553 16.013 -12.028 1.00 59.34 92 ALA A C 1
ATOM 708 O O . ALA A 1 92 ? -13.299 14.844 -12.318 1.00 59.34 92 ALA A O 1
ATOM 709 N N . GLU A 1 93 ? -14.520 16.715 -12.633 1.00 55.75 93 GLU A N 1
ATOM 710 C CA . GLU A 1 93 ? -15.590 16.186 -13.509 1.00 55.75 93 GLU A CA 1
ATOM 711 C C . GLU A 1 93 ? -15.112 15.346 -14.718 1.00 55.75 93 GLU A C 1
ATOM 713 O O . GLU A 1 93 ? -15.912 14.673 -15.369 1.00 55.75 93 GLU A O 1
ATOM 718 N N . HIS A 1 94 ? -13.806 15.331 -15.008 1.00 46.34 94 HIS A N 1
ATOM 719 C CA . HIS A 1 94 ? -13.191 14.579 -16.108 1.00 46.34 94 HIS A CA 1
ATOM 720 C C . HIS A 1 94 ? -11.962 13.745 -15.704 1.00 46.34 94 HIS A C 1
ATOM 722 O O . HIS A 1 94 ? -11.255 13.243 -16.577 1.00 46.34 94 HIS A O 1
ATOM 728 N N . VAL A 1 95 ? -11.691 13.577 -14.404 1.00 49.16 95 VAL A N 1
ATOM 729 C CA . VAL A 1 95 ? -10.552 12.788 -13.905 1.00 49.16 95 VAL A CA 1
ATOM 730 C C . VAL A 1 95 ? -11.068 11.590 -13.112 1.00 49.16 95 VAL A C 1
ATOM 732 O O . VAL A 1 95 ? -10.985 11.532 -11.891 1.00 49.16 95 VAL A O 1
ATOM 735 N N . THR A 1 96 ? -11.583 10.584 -13.817 1.00 52.38 96 THR A N 1
ATOM 736 C CA . THR A 1 96 ? -11.676 9.232 -13.254 1.00 52.38 96 THR A CA 1
ATOM 737 C C . THR A 1 96 ? -10.265 8.659 -13.211 1.00 52.38 96 THR A C 1
ATOM 739 O O . THR A 1 96 ? -9.649 8.472 -14.261 1.00 52.38 96 THR A O 1
ATOM 742 N N . GLY A 1 97 ? -9.712 8.419 -12.025 1.00 68.00 97 GLY A N 1
ATOM 743 C CA . GLY A 1 97 ? -8.308 8.038 -11.927 1.00 68.00 97 GLY A CA 1
ATOM 744 C C . GLY A 1 97 ? -7.902 7.453 -10.586 1.00 68.00 97 GLY A C 1
ATOM 745 O O . GLY A 1 97 ? -8.697 7.334 -9.655 1.00 68.00 97 GLY A O 1
ATOM 746 N N . LEU A 1 98 ? -6.626 7.077 -10.522 1.00 75.19 98 LEU A N 1
ATOM 747 C CA . LEU A 1 98 ? -5.982 6.578 -9.316 1.00 75.19 98 LEU A CA 1
ATOM 748 C C . LEU A 1 98 ? -6.022 7.644 -8.205 1.00 75.19 98 LEU A C 1
ATOM 750 O O . LEU A 1 98 ? -5.887 8.837 -8.498 1.00 75.19 98 LEU A O 1
ATOM 754 N N . PRO A 1 99 ? -6.181 7.249 -6.931 1.00 88.62 99 PRO A N 1
ATOM 755 C CA . PRO A 1 99 ? -6.189 8.200 -5.830 1.00 88.62 99 PRO A CA 1
ATOM 756 C C . PRO A 1 99 ? -4.865 8.960 -5.738 1.00 88.62 99 PRO A C 1
ATOM 758 O O . PRO A 1 99 ? -3.785 8.399 -5.925 1.00 88.62 99 PRO A O 1
ATOM 761 N N . MET A 1 100 ? -4.956 10.241 -5.388 1.00 91.88 100 MET A N 1
ATOM 762 C CA . MET A 1 100 ? -3.799 11.038 -5.003 1.00 91.88 100 MET A CA 1
ATOM 763 C C . MET A 1 100 ? -3.354 10.631 -3.604 1.00 91.88 100 MET A C 1
ATOM 765 O O . MET A 1 100 ? -4.139 10.714 -2.654 1.00 91.88 100 MET A O 1
ATOM 769 N N . LEU A 1 101 ? -2.088 10.251 -3.484 1.00 95.31 101 LEU A N 1
ATOM 770 C CA . LEU A 1 101 ? -1.458 9.859 -2.235 1.00 95.31 101 LEU A CA 1
ATOM 771 C C . LEU A 1 101 ? -0.621 11.003 -1.674 1.00 95.31 101 LEU A C 1
ATOM 773 O O . LEU A 1 101 ? 0.112 11.688 -2.394 1.00 95.31 101 LEU A O 1
ATOM 777 N N . ARG A 1 102 ? -0.724 11.213 -0.363 1.00 96.00 102 ARG A N 1
ATOM 778 C CA . ARG A 1 102 ? 0.137 12.137 0.381 1.00 96.00 102 ARG A CA 1
ATOM 779 C C . ARG A 1 102 ? 0.500 11.547 1.731 1.00 96.00 102 ARG A C 1
ATOM 781 O O . ARG A 1 102 ? -0.271 10.806 2.332 1.00 96.00 102 ARG A O 1
ATOM 788 N N . GLN A 1 103 ? 1.660 11.936 2.238 1.00 96.88 103 GLN A N 1
ATOM 789 C CA . GLN A 1 103 ? 2.030 11.646 3.616 1.00 96.88 103 GLN A CA 1
ATOM 790 C C . GLN A 1 103 ? 1.052 12.316 4.586 1.00 96.88 103 GLN A C 1
ATOM 792 O O . GLN A 1 103 ? 0.566 13.423 4.325 1.00 96.88 103 GLN A O 1
ATOM 797 N N . LEU A 1 104 ? 0.780 11.655 5.712 1.00 95.81 104 LEU A N 1
ATOM 798 C CA . LEU A 1 104 ? 0.046 12.291 6.796 1.00 95.81 104 LEU A CA 1
ATOM 799 C C . LEU A 1 104 ? 0.836 13.500 7.327 1.00 95.81 104 LEU A C 1
ATOM 801 O O . LEU A 1 104 ? 2.064 13.440 7.431 1.00 95.81 104 LEU A O 1
ATOM 805 N N . PRO A 1 105 ? 0.153 14.600 7.691 1.00 94.62 105 PRO A N 1
ATOM 806 C CA . PRO A 1 105 ? 0.770 15.684 8.442 1.00 94.62 105 PRO A CA 1
ATOM 807 C C . PRO A 1 105 ? 1.469 15.149 9.703 1.00 94.62 105 PRO A C 1
ATOM 809 O O . PRO A 1 105 ? 0.902 14.274 10.360 1.00 94.62 105 PRO A O 1
ATOM 812 N N . PRO A 1 106 ? 2.638 15.685 10.106 1.00 94.88 106 PRO A N 1
ATOM 813 C CA . PRO A 1 106 ? 3.412 15.144 11.228 1.00 94.88 106 PRO A CA 1
ATOM 814 C C . PRO A 1 106 ? 2.633 14.993 12.541 1.00 94.88 106 PRO A C 1
ATOM 816 O O . PRO A 1 106 ? 2.885 14.071 13.306 1.00 94.88 106 PRO A O 1
ATOM 819 N N . ASN A 1 107 ? 1.657 15.868 12.795 1.00 95.19 107 ASN A N 1
ATOM 820 C CA . ASN A 1 107 ? 0.813 15.830 13.991 1.00 95.19 107 ASN A CA 1
ATOM 821 C C . ASN A 1 107 ? -0.273 14.737 13.969 1.00 95.19 107 ASN A C 1
ATOM 823 O O . ASN A 1 107 ? -0.971 14.577 14.964 1.00 95.19 107 ASN A O 1
ATOM 827 N N . LEU A 1 108 ? -0.459 14.050 12.841 1.00 96.19 108 LEU A N 1
ATOM 828 C CA . LEU A 1 108 ? -1.397 12.936 12.675 1.00 96.19 108 LEU A CA 1
ATOM 829 C C . LEU A 1 108 ? -0.678 11.585 12.542 1.00 96.19 108 LEU A C 1
ATOM 831 O O . LEU A 1 108 ? -1.338 10.561 12.397 1.00 96.19 108 LEU A O 1
ATOM 835 N N . ILE A 1 109 ? 0.659 11.569 12.592 1.00 96.62 109 ILE A N 1
ATOM 836 C CA . ILE A 1 109 ? 1.459 10.341 12.589 1.00 96.62 109 ILE A CA 1
ATOM 837 C C . ILE A 1 109 ? 1.533 9.809 14.025 1.00 96.62 109 ILE A C 1
ATOM 839 O O . ILE A 1 109 ? 2.518 10.003 14.734 1.00 96.62 109 ILE A O 1
ATOM 843 N N . ASP A 1 110 ? 0.461 9.154 14.459 1.00 96.25 110 ASP A N 1
ATOM 844 C CA . ASP A 1 110 ? 0.373 8.470 15.749 1.00 96.25 110 ASP A CA 1
ATOM 845 C C . ASP A 1 110 ? -0.479 7.210 15.582 1.00 96.25 110 ASP A C 1
ATOM 847 O O . ASP A 1 110 ? -1.658 7.278 15.234 1.00 96.25 110 ASP A O 1
ATOM 851 N N . SER A 1 111 ? 0.115 6.045 15.853 1.00 96.31 111 SER A N 1
ATOM 852 C CA . SER A 1 111 ? -0.554 4.750 15.715 1.00 96.31 111 SER A CA 1
ATOM 853 C C . SER A 1 111 ? -1.820 4.627 16.560 1.00 96.31 111 SER A C 1
ATOM 855 O O . SER A 1 111 ? -2.695 3.838 16.222 1.00 96.31 111 SER A O 1
ATOM 857 N N . ASN A 1 112 ? -1.947 5.402 17.641 1.00 97.62 112 ASN A N 1
ATOM 858 C CA . ASN A 1 112 ? -3.143 5.394 18.481 1.00 97.62 112 ASN A CA 1
ATOM 859 C C . ASN A 1 112 ? -4.356 6.045 17.803 1.00 97.62 112 ASN A C 1
ATOM 861 O O . ASN A 1 112 ? -5.479 5.798 18.241 1.00 97.62 112 ASN A O 1
ATOM 865 N N . LEU A 1 113 ? -4.145 6.834 16.744 1.00 97.62 113 LEU A N 1
ATOM 866 C CA . LEU A 1 113 ? -5.203 7.530 16.010 1.00 97.62 113 LEU A CA 1
ATOM 867 C C . LEU A 1 113 ? -5.819 6.695 14.887 1.00 97.62 113 LEU A C 1
ATOM 869 O O . LEU A 1 113 ? -6.878 7.061 14.405 1.00 97.62 113 LEU A O 1
ATOM 873 N N . TYR A 1 114 ? -5.186 5.606 14.442 1.00 97.81 114 TYR A N 1
ATOM 874 C CA . TYR A 1 114 ? -5.574 4.890 13.216 1.00 97.81 114 TYR A CA 1
ATOM 875 C C . TYR A 1 114 ? -6.790 3.963 13.394 1.00 97.81 114 TYR A C 1
ATOM 877 O O . TYR A 1 114 ? -6.754 2.799 12.997 1.00 97.81 114 TYR A O 1
ATOM 885 N N . ASP A 1 115 ? -7.848 4.450 14.038 1.00 97.44 115 ASP A N 1
ATOM 886 C CA . ASP A 1 115 ? -9.132 3.761 14.118 1.00 97.44 115 ASP A CA 1
ATOM 887 C C . ASP A 1 115 ? -9.925 3.878 12.803 1.00 97.44 115 ASP A C 1
ATOM 889 O O . ASP A 1 115 ? -9.538 4.582 11.865 1.00 97.44 115 ASP A O 1
ATOM 893 N N . LEU A 1 116 ? -11.027 3.133 12.702 1.00 96.75 116 LEU A N 1
ATOM 894 C CA . LEU A 1 116 ? -11.833 3.070 11.482 1.00 96.75 116 LEU A CA 1
ATOM 895 C C . LEU A 1 116 ? -12.357 4.451 11.055 1.00 96.75 116 LEU A C 1
ATOM 897 O O . LEU A 1 116 ? -12.392 4.740 9.857 1.00 96.75 116 LEU A O 1
ATOM 901 N N . ASP A 1 117 ? -12.728 5.301 12.011 1.00 96.50 117 ASP A N 1
ATOM 902 C CA . ASP A 1 117 ? -13.280 6.628 11.736 1.00 96.50 117 ASP A CA 1
ATOM 903 C C . ASP A 1 117 ? -12.194 7.558 11.182 1.00 96.50 117 ASP A C 1
ATOM 905 O O . ASP A 1 117 ? -12.397 8.214 10.156 1.00 96.50 117 ASP A O 1
ATOM 909 N N . PHE A 1 118 ? -11.004 7.555 11.788 1.00 97.56 118 PHE A N 1
ATOM 910 C CA . PHE A 1 118 ? -9.844 8.293 11.295 1.00 97.56 118 PHE A CA 1
ATOM 911 C C . PHE A 1 118 ? -9.437 7.848 9.887 1.00 97.56 118 PHE A C 1
ATOM 913 O O . PHE A 1 118 ? -9.207 8.682 9.006 1.00 97.56 118 PHE A O 1
ATOM 920 N N . LEU A 1 119 ? -9.358 6.533 9.653 1.00 97.69 119 LEU A N 1
ATOM 921 C CA . LEU A 1 119 ? -8.988 5.982 8.349 1.00 97.69 119 LEU A CA 1
ATOM 922 C C . LEU A 1 119 ? -9.998 6.389 7.275 1.00 97.69 119 LEU A C 1
ATOM 924 O O . LEU A 1 119 ? -9.593 6.849 6.208 1.00 97.69 119 LEU A O 1
ATOM 928 N N . THR A 1 120 ? -11.292 6.293 7.582 1.00 95.88 120 THR A N 1
ATOM 929 C CA . THR A 1 120 ? -12.384 6.697 6.684 1.00 95.88 120 THR A CA 1
ATOM 930 C C . THR A 1 120 ? -12.320 8.191 6.363 1.00 95.88 120 THR A C 1
ATOM 932 O O . THR A 1 120 ? -12.480 8.582 5.210 1.00 95.88 120 THR A O 1
ATOM 935 N N . ALA A 1 121 ? -12.043 9.036 7.359 1.00 94.62 121 ALA A N 1
ATOM 936 C CA . ALA A 1 121 ? -12.019 10.488 7.188 1.00 94.62 121 ALA A CA 1
ATOM 937 C C . ALA A 1 121 ? -10.780 11.009 6.439 1.00 94.62 121 ALA A C 1
ATOM 939 O O . ALA A 1 121 ? -10.840 12.072 5.811 1.00 94.62 121 ALA A O 1
ATOM 940 N N . HIS A 1 122 ? -9.644 10.311 6.535 1.00 94.81 122 HIS A N 1
ATOM 941 C CA . HIS A 1 122 ? -8.356 10.875 6.121 1.00 94.81 122 HIS A CA 1
ATOM 942 C C . HIS A 1 122 ? -7.551 10.030 5.139 1.00 94.81 122 HIS A C 1
ATOM 944 O O . HIS A 1 122 ? -6.802 10.605 4.350 1.00 94.81 122 HIS A O 1
ATOM 950 N N . CYS A 1 123 ? -7.649 8.703 5.199 1.00 96.75 123 CYS A N 1
ATOM 951 C CA . CYS A 1 123 ? -6.651 7.815 4.595 1.00 96.75 123 CYS A CA 1
ATOM 952 C C . CYS A 1 123 ? -7.211 6.875 3.525 1.00 96.75 123 CYS A C 1
ATOM 954 O O . CYS A 1 123 ? -6.444 6.292 2.762 1.00 96.75 123 CYS A O 1
ATOM 956 N N . ALA A 1 124 ? -8.526 6.700 3.480 1.00 94.31 124 ALA A N 1
ATOM 957 C CA . ALA A 1 124 ? -9.174 5.720 2.631 1.00 94.31 124 ALA A CA 1
ATOM 958 C C . ALA A 1 124 ? -9.735 6.324 1.347 1.00 94.31 124 ALA A C 1
ATOM 960 O O . ALA A 1 124 ? -10.288 7.423 1.328 1.00 94.31 124 ALA A O 1
ATOM 961 N N . THR A 1 125 ? -9.684 5.524 0.288 1.00 91.75 125 THR A N 1
ATOM 962 C CA . THR A 1 125 ? -10.671 5.648 -0.786 1.00 91.75 125 THR A CA 1
ATOM 963 C C . THR A 1 125 ? -11.961 4.977 -0.336 1.00 91.75 125 THR A C 1
ATOM 965 O O . THR A 1 125 ? -11.918 3.925 0.306 1.00 91.75 125 THR A O 1
ATOM 968 N N . LEU A 1 126 ? -13.099 5.598 -0.632 1.00 91.25 126 LEU A N 1
ATOM 969 C CA . LEU A 1 126 ? -14.404 5.115 -0.196 1.00 91.25 126 LEU A CA 1
ATOM 970 C C . LEU A 1 126 ? -15.236 4.668 -1.397 1.00 91.25 126 LEU A C 1
ATOM 972 O O . LEU A 1 126 ? -15.142 5.257 -2.475 1.00 91.25 126 LEU A O 1
ATOM 976 N N . ASP A 1 127 ? -16.052 3.638 -1.199 1.00 87.75 127 ASP A N 1
ATOM 977 C CA . ASP A 1 127 ? -17.097 3.265 -2.146 1.00 87.75 127 ASP A CA 1
ATOM 978 C C . ASP A 1 127 ? -18.273 4.263 -2.105 1.00 87.75 127 ASP A C 1
ATOM 980 O O . ASP A 1 127 ? -18.311 5.207 -1.311 1.00 87.75 127 ASP A O 1
ATOM 984 N N . HIS A 1 128 ? -19.279 4.033 -2.949 1.00 85.69 128 HIS A N 1
ATOM 985 C CA . HIS A 1 128 ? -20.473 4.881 -3.017 1.00 85.69 128 HIS A CA 1
ATOM 986 C C . HIS A 1 128 ? -21.339 4.864 -1.740 1.00 85.69 128 HIS A C 1
ATOM 988 O O . HIS A 1 128 ? -22.237 5.691 -1.602 1.00 85.69 128 HIS A O 1
ATOM 994 N N . ASN A 1 129 ? -21.101 3.932 -0.813 1.00 87.50 129 ASN A N 1
ATOM 995 C CA . ASN A 1 129 ? -21.792 3.836 0.474 1.00 87.50 129 ASN A CA 1
ATOM 996 C C . ASN A 1 129 ? -20.959 4.419 1.629 1.00 87.50 129 ASN A C 1
ATOM 998 O O . ASN A 1 129 ? -21.420 4.415 2.771 1.00 87.50 129 ASN A O 1
ATOM 1002 N N . GLY A 1 130 ? -19.741 4.899 1.359 1.00 87.88 130 GLY A N 1
ATOM 1003 C CA . GLY A 1 130 ? -18.816 5.400 2.373 1.00 87.88 130 GLY A CA 1
ATOM 1004 C C . GLY A 1 130 ? -18.004 4.312 3.085 1.00 87.88 130 GLY A C 1
ATOM 1005 O O . GLY A 1 130 ? -17.416 4.586 4.129 1.00 87.88 130 GLY A O 1
ATOM 1006 N N . HIS A 1 131 ? -17.960 3.083 2.565 1.00 90.69 131 HIS A N 1
ATOM 1007 C CA . HIS A 1 131 ? -17.096 2.025 3.086 1.00 90.69 131 HIS A CA 1
ATOM 1008 C C . HIS A 1 131 ? -15.683 2.143 2.519 1.00 90.69 131 HIS A C 1
ATOM 1010 O O . HIS A 1 131 ? -15.502 2.485 1.354 1.00 90.69 131 HIS A O 1
ATOM 1016 N N . ILE A 1 132 ? -14.678 1.809 3.331 1.00 94.25 132 ILE A N 1
ATOM 1017 C CA . ILE A 1 132 ? -13.281 1.770 2.889 1.00 94.25 132 ILE A CA 1
ATOM 1018 C C . ILE A 1 132 ? -13.123 0.736 1.767 1.00 94.25 132 ILE A C 1
ATOM 1020 O O . ILE A 1 132 ? -13.398 -0.447 1.969 1.00 94.25 132 ILE A O 1
ATOM 1024 N N . LEU A 1 133 ? -12.646 1.196 0.611 1.00 91.81 133 LEU A N 1
ATOM 1025 C CA . LEU A 1 133 ? -12.304 0.380 -0.550 1.00 91.81 133 LEU A CA 1
ATOM 1026 C C . LEU A 1 133 ? -10.828 -0.042 -0.474 1.00 91.81 133 LEU A C 1
ATOM 1028 O O . LEU A 1 133 ? -10.520 -1.220 -0.297 1.00 91.81 133 LEU A O 1
ATOM 1032 N N . ASP A 1 134 ? -9.927 0.943 -0.515 1.00 94.62 134 ASP A N 1
ATOM 1033 C CA . ASP A 1 134 ? -8.477 0.750 -0.464 1.00 94.62 134 ASP A CA 1
ATOM 1034 C C . ASP A 1 134 ? -7.807 1.685 0.545 1.00 94.62 134 ASP A C 1
ATOM 1036 O O . ASP A 1 134 ? -8.163 2.865 0.671 1.00 94.62 134 ASP A O 1
ATOM 1040 N N . LEU A 1 135 ? -6.762 1.160 1.187 1.00 97.56 135 LEU A N 1
ATOM 1041 C CA . LEU A 1 135 ? -5.799 1.902 1.992 1.00 97.56 135 LEU A CA 1
ATOM 1042 C C . LEU A 1 135 ? -4.395 1.788 1.400 1.00 97.56 135 LEU A C 1
ATOM 1044 O O . LEU A 1 135 ? -4.004 0.777 0.813 1.00 97.56 135 LEU A O 1
ATOM 1048 N N . TYR A 1 136 ? -3.602 2.823 1.640 1.00 98.25 136 TYR A N 1
ATOM 1049 C CA . TYR A 1 136 ? -2.199 2.875 1.258 1.00 98.25 136 TYR A CA 1
ATOM 1050 C C . TYR A 1 136 ? -1.376 3.156 2.502 1.00 98.25 136 TYR A C 1
ATOM 1052 O O . TYR A 1 136 ? -1.754 3.997 3.315 1.00 98.25 136 TYR A O 1
ATOM 1060 N N . ILE A 1 137 ? -0.261 2.453 2.666 1.00 98.56 137 ILE A N 1
ATOM 1061 C CA . ILE A 1 137 ? 0.665 2.673 3.778 1.00 98.56 137 ILE A CA 1
ATOM 1062 C C . ILE A 1 137 ? 2.068 2.930 3.237 1.00 98.56 137 ILE A C 1
ATOM 1064 O O . ILE A 1 137 ? 2.425 2.468 2.155 1.00 98.56 137 ILE A O 1
ATOM 1068 N N . GLY A 1 138 ? 2.880 3.656 3.992 1.00 97.81 138 GLY A N 1
ATOM 1069 C CA . GLY A 1 138 ? 4.281 3.899 3.664 1.00 97.81 138 GLY A CA 1
ATOM 1070 C C . GLY A 1 138 ? 5.128 4.002 4.923 1.00 97.81 138 GLY A C 1
ATOM 1071 O O . GLY A 1 138 ? 4.622 4.304 6.005 1.00 97.81 138 GLY A O 1
ATOM 1072 N N . MET A 1 139 ? 6.427 3.743 4.792 1.00 97.62 139 MET A N 1
ATOM 1073 C CA . MET A 1 139 ? 7.366 3.941 5.896 1.00 97.62 139 MET A CA 1
ATOM 1074 C C . MET A 1 139 ? 7.510 5.435 6.208 1.00 97.62 139 MET A C 1
ATOM 1076 O O . MET A 1 139 ? 7.506 6.271 5.305 1.00 97.62 139 MET A O 1
ATOM 1080 N N . CYS A 1 140 ? 7.622 5.781 7.493 1.00 96.12 140 CYS A N 1
ATOM 1081 C CA . CYS A 1 140 ? 7.626 7.186 7.917 1.00 96.12 140 CYS A CA 1
ATOM 1082 C C . CYS A 1 140 ? 8.888 7.931 7.462 1.00 96.12 140 CYS A C 1
ATOM 1084 O O . CYS A 1 140 ? 8.819 9.095 7.078 1.00 96.12 140 CYS A O 1
ATOM 1086 N N . THR A 1 141 ? 10.042 7.264 7.529 1.00 92.69 141 THR A N 1
ATOM 1087 C CA . THR A 1 141 ? 11.362 7.870 7.278 1.00 92.69 141 THR A CA 1
ATOM 1088 C C . THR A 1 141 ? 12.195 7.124 6.243 1.00 92.69 141 THR A C 1
ATOM 1090 O O . THR A 1 141 ? 13.226 7.638 5.823 1.00 92.69 141 THR A O 1
ATOM 1093 N N . ASP A 1 142 ? 11.796 5.907 5.883 1.00 93.81 142 ASP A N 1
ATOM 1094 C CA . ASP A 1 142 ? 12.568 5.005 5.028 1.00 93.81 142 ASP A CA 1
ATOM 1095 C C . ASP A 1 142 ? 11.828 4.742 3.708 1.00 93.81 142 ASP A C 1
ATOM 1097 O O . ASP A 1 142 ? 10.656 5.090 3.553 1.00 93.81 142 ASP A O 1
ATOM 1101 N N . SER A 1 143 ? 12.504 4.107 2.756 1.00 95.81 143 SER A N 1
ATOM 1102 C CA . SER A 1 143 ? 11.930 3.678 1.481 1.00 95.81 143 SER A CA 1
ATOM 1103 C C . SER A 1 143 ? 12.543 2.359 1.034 1.00 95.81 143 SER A C 1
ATOM 1105 O O . SER A 1 143 ? 13.728 2.121 1.243 1.00 95.81 143 SER A O 1
ATOM 1107 N N . PHE A 1 144 ? 11.758 1.533 0.357 1.00 95.62 144 PHE A N 1
ATOM 1108 C CA . PHE A 1 144 ? 12.268 0.346 -0.304 1.00 95.62 144 PHE A CA 1
ATOM 1109 C C . PHE A 1 144 ? 12.968 0.712 -1.612 1.00 95.62 144 PHE A C 1
ATOM 1111 O O . PHE A 1 144 ? 12.388 1.372 -2.476 1.00 95.62 144 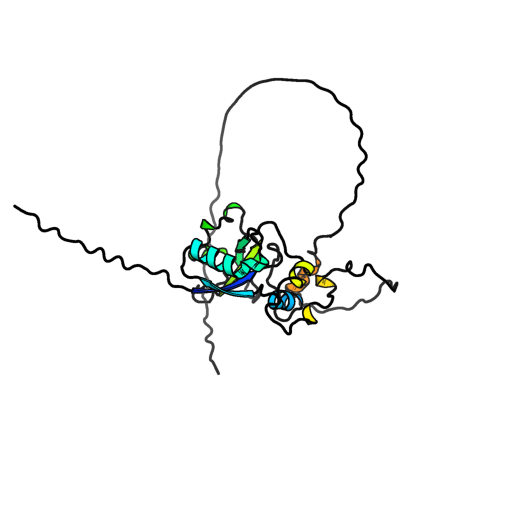PHE A O 1
ATOM 1118 N N . SER A 1 145 ? 14.187 0.209 -1.796 1.00 93.50 145 SER A N 1
ATOM 1119 C CA . SER A 1 145 ? 14.821 0.187 -3.119 1.00 93.50 145 SER A CA 1
ATOM 1120 C C . SER A 1 145 ? 14.341 -1.019 -3.937 1.00 93.50 145 SER A C 1
ATOM 1122 O O . SER A 1 145 ? 13.962 -2.050 -3.373 1.00 93.50 145 SER A O 1
ATOM 1124 N N . TRP A 1 146 ? 14.393 -0.940 -5.271 1.00 94.75 146 TRP A N 1
ATOM 1125 C CA . TRP A 1 146 ? 14.062 -2.098 -6.112 1.00 94.75 146 TRP A CA 1
ATOM 1126 C C . TRP A 1 146 ? 14.936 -3.326 -5.827 1.00 94.75 146 TRP A C 1
ATOM 1128 O O . TRP A 1 146 ? 14.363 -4.407 -5.694 1.00 94.75 146 TRP A O 1
ATOM 1138 N N . PRO A 1 147 ? 16.266 -3.207 -5.633 1.00 93.94 147 PRO A N 1
ATOM 1139 C CA . PRO A 1 147 ? 17.089 -4.350 -5.236 1.00 93.94 147 PRO A CA 1
ATOM 1140 C C . PRO A 1 147 ? 16.679 -4.957 -3.887 1.00 93.94 147 PRO A C 1
ATOM 1142 O O . PRO A 1 147 ? 16.646 -6.180 -3.744 1.00 93.94 147 PRO A O 1
ATOM 1145 N N . GLU A 1 148 ? 16.310 -4.128 -2.902 1.00 95.12 148 GLU A N 1
ATOM 1146 C CA . GLU A 1 148 ? 15.796 -4.621 -1.618 1.00 95.12 148 GLU A CA 1
ATOM 1147 C C . GLU A 1 148 ? 14.520 -5.446 -1.822 1.00 95.12 148 GLU A C 1
ATOM 1149 O O . GLU A 1 148 ? 14.428 -6.567 -1.316 1.00 95.12 148 GLU A O 1
ATOM 1154 N N . LEU A 1 149 ? 13.563 -4.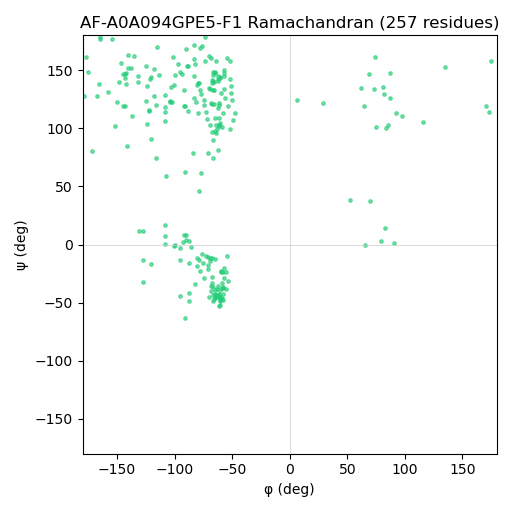945 -2.609 1.00 96.56 149 LEU A N 1
ATOM 1155 C CA . LEU A 1 149 ? 12.332 -5.677 -2.916 1.00 96.56 149 LEU A CA 1
ATOM 1156 C C . LEU A 1 149 ? 12.601 -6.950 -3.721 1.00 96.56 149 LEU A C 1
ATOM 1158 O O . LEU A 1 149 ? 11.996 -7.979 -3.427 1.00 96.56 149 LEU A O 1
ATOM 1162 N N . ALA A 1 150 ? 13.535 -6.928 -4.672 1.00 95.94 150 ALA A N 1
ATOM 1163 C CA . ALA A 1 150 ? 13.927 -8.110 -5.439 1.00 95.94 150 ALA A CA 1
ATOM 1164 C C . ALA A 1 150 ? 14.436 -9.241 -4.529 1.00 95.94 150 ALA A C 1
ATOM 1166 O O . ALA A 1 150 ? 14.157 -10.414 -4.778 1.00 95.94 150 ALA A O 1
ATOM 1167 N N . SER A 1 151 ? 15.142 -8.877 -3.451 1.00 94.94 151 SER A N 1
ATOM 1168 C CA . SER A 1 151 ? 15.661 -9.810 -2.442 1.00 94.94 151 SER A CA 1
ATOM 1169 C C . SER A 1 151 ? 14.629 -10.259 -1.400 1.00 94.94 151 SER A C 1
ATOM 1171 O O . SER A 1 151 ? 14.891 -11.180 -0.624 1.00 94.94 151 SER A O 1
ATOM 1173 N N . SER A 1 152 ? 13.458 -9.617 -1.350 1.00 95.19 152 SER A N 1
ATOM 1174 C CA . SER A 1 152 ? 12.394 -9.985 -0.415 1.00 95.19 152 SER A CA 1
ATOM 1175 C C . SER A 1 152 ? 11.702 -11.296 -0.830 1.00 95.19 152 SER A C 1
ATOM 1177 O O . SER A 1 152 ? 11.774 -11.687 -2.002 1.00 95.19 152 SER A O 1
ATOM 1179 N N . PRO A 1 153 ? 11.035 -12.005 0.103 1.00 94.31 153 PRO A N 1
ATOM 1180 C CA . PRO A 1 153 ? 10.356 -13.260 -0.207 1.00 94.31 153 PRO A CA 1
ATOM 1181 C C . PRO A 1 153 ? 9.420 -13.139 -1.416 1.00 94.31 153 PRO A C 1
ATOM 1183 O O . PRO A 1 153 ? 8.675 -12.167 -1.545 1.00 94.31 153 PRO A O 1
ATOM 1186 N N . VAL A 1 154 ? 9.457 -14.134 -2.305 1.00 97.00 154 VAL A N 1
ATOM 1187 C CA . VAL A 1 154 ? 8.486 -14.229 -3.403 1.00 97.00 154 VAL A CA 1
ATOM 1188 C C . VAL A 1 154 ? 7.121 -14.520 -2.789 1.00 97.00 154 VAL A C 1
ATOM 1190 O O . VAL A 1 154 ? 6.954 -15.524 -2.100 1.00 97.00 154 VAL A O 1
ATOM 1193 N N . PHE A 1 155 ? 6.161 -13.633 -3.028 1.00 97.31 155 PHE A N 1
ATOM 1194 C CA . PHE A 1 155 ? 4.783 -13.794 -2.572 1.00 97.31 155 PHE A CA 1
ATOM 1195 C C . PHE A 1 155 ? 3.913 -14.420 -3.661 1.00 97.31 155 PHE A C 1
ATOM 1197 O O . PHE A 1 155 ? 3.146 -15.339 -3.387 1.00 97.31 155 PHE A O 1
ATOM 1204 N N . LEU A 1 156 ? 4.067 -13.948 -4.903 1.00 96.75 156 LEU A N 1
ATOM 1205 C CA . LEU A 1 156 ? 3.342 -14.455 -6.062 1.00 96.75 156 LEU A CA 1
ATOM 1206 C C . LEU A 1 156 ? 4.343 -14.899 -7.144 1.00 96.75 156 LEU A C 1
ATOM 1208 O O . LEU A 1 156 ? 4.937 -14.034 -7.796 1.00 96.75 156 LEU A O 1
ATOM 1212 N N . PRO A 1 157 ? 4.564 -16.217 -7.320 1.00 96.56 157 PRO A N 1
ATOM 1213 C CA . PRO A 1 157 ? 5.432 -16.734 -8.376 1.00 96.56 157 PRO A CA 1
ATOM 1214 C C . PRO A 1 157 ? 4.803 -16.534 -9.763 1.00 96.56 157 PRO A C 1
ATOM 1216 O O . PRO A 1 157 ? 3.594 -16.333 -9.886 1.00 96.56 157 PRO A O 1
ATOM 1219 N N . GLY A 1 158 ? 5.616 -16.616 -10.816 1.00 96.88 158 GLY A N 1
ATOM 1220 C CA . GLY A 1 158 ? 5.179 -16.442 -12.208 1.00 96.88 158 GLY A CA 1
ATOM 1221 C C . GLY A 1 158 ? 5.262 -15.000 -12.719 1.00 96.88 158 GLY A C 1
ATOM 1222 O O . GLY A 1 158 ? 4.899 -14.726 -13.862 1.00 96.88 158 GLY A O 1
ATOM 1223 N N . LEU A 1 159 ? 5.742 -14.069 -11.888 1.00 96.69 159 LEU A N 1
ATOM 1224 C CA . LEU A 1 159 ? 5.984 -12.669 -12.247 1.00 96.69 159 LEU A CA 1
ATOM 1225 C C . LEU A 1 159 ? 7.481 -12.339 -12.356 1.00 96.69 159 LEU A C 1
ATOM 1227 O O . LEU A 1 159 ? 7.854 -11.172 -12.359 1.00 96.69 159 LEU A O 1
ATOM 1231 N N . GLU A 1 160 ? 8.365 -13.328 -12.462 1.00 96.38 160 GLU A N 1
ATOM 1232 C CA . GLU A 1 160 ? 9.823 -13.142 -12.417 1.00 96.38 160 GLU A CA 1
ATOM 1233 C C . GLU A 1 160 ? 10.327 -12.202 -13.521 1.00 96.38 160 GLU A C 1
ATOM 1235 O O . GLU A 1 160 ? 11.230 -11.401 -13.285 1.00 96.38 160 GLU A O 1
ATOM 1240 N N . ALA A 1 161 ? 9.682 -12.215 -14.691 1.00 95.75 161 ALA A N 1
ATOM 1241 C CA . ALA A 1 161 ? 10.015 -11.333 -15.808 1.00 95.75 161 ALA A CA 1
ATOM 1242 C C . ALA A 1 161 ? 9.898 -9.834 -15.466 1.00 95.75 161 ALA A C 1
ATOM 1244 O O . ALA A 1 161 ? 10.580 -9.023 -16.088 1.00 95.75 161 ALA A O 1
ATOM 1245 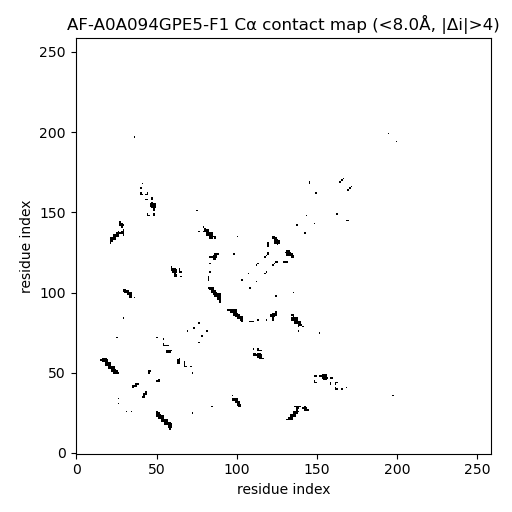N N . CYS A 1 162 ? 9.096 -9.443 -14.462 1.00 96.06 162 CYS A N 1
ATOM 1246 C CA . CYS A 1 162 ? 8.990 -8.036 -14.052 1.00 96.06 162 CYS A CA 1
ATOM 1247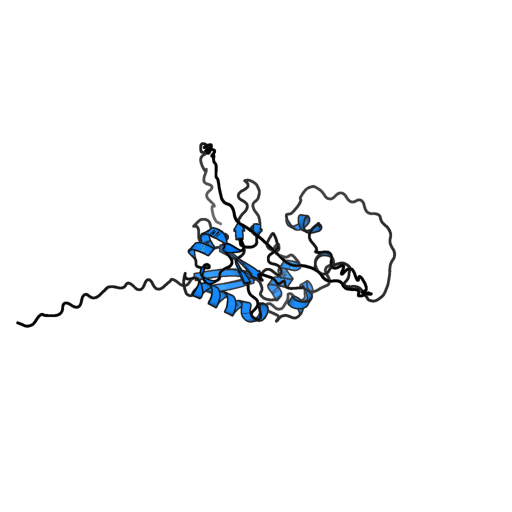 C C . CYS A 1 162 ? 10.264 -7.488 -13.381 1.00 96.06 162 CYS A C 1
ATOM 1249 O O . CYS A 1 162 ? 10.401 -6.278 -13.204 1.00 96.06 162 CYS A O 1
ATOM 1251 N N . TRP A 1 163 ? 11.200 -8.371 -13.024 1.00 96.44 163 TRP A N 1
ATOM 1252 C CA . TRP A 1 163 ? 12.501 -8.029 -12.451 1.00 96.44 163 TRP A CA 1
ATOM 1253 C C . TRP A 1 163 ? 13.609 -7.893 -13.498 1.00 96.44 163 TRP A C 1
ATOM 1255 O O . TRP A 1 163 ? 14.752 -7.632 -13.131 1.00 96.44 163 TRP A O 1
ATOM 1265 N N . ALA A 1 164 ? 13.287 -8.039 -14.788 1.00 94.75 164 ALA A N 1
ATOM 1266 C CA . ALA A 1 164 ? 14.192 -7.615 -15.847 1.00 94.75 164 ALA A CA 1
ATOM 1267 C C . ALA A 1 164 ? 14.518 -6.120 -15.695 1.00 94.75 164 ALA A C 1
ATOM 1269 O O . ALA A 1 164 ? 13.703 -5.348 -15.174 1.00 94.75 164 ALA A O 1
ATOM 1270 N N . PHE A 1 165 ? 15.717 -5.741 -16.142 1.00 93.81 165 PHE A N 1
ATOM 1271 C CA . PHE A 1 165 ? 16.181 -4.360 -16.093 1.00 93.81 165 PHE A CA 1
ATOM 1272 C C . PHE A 1 165 ? 15.197 -3.443 -16.822 1.00 93.81 165 PHE A C 1
ATOM 1274 O O . PHE A 1 165 ? 14.870 -3.665 -17.989 1.00 93.81 165 PHE A O 1
ATOM 1281 N N . ASP A 1 166 ? 14.754 -2.411 -16.120 1.00 91.94 166 ASP A N 1
ATOM 1282 C CA . ASP A 1 166 ? 13.875 -1.373 -16.631 1.00 91.94 166 ASP A CA 1
ATOM 1283 C C . ASP A 1 166 ? 14.590 -0.023 -16.451 1.00 91.94 166 ASP A C 1
ATOM 1285 O O . ASP A 1 166 ? 14.827 0.390 -15.313 1.00 91.94 166 ASP A O 1
ATOM 1289 N N . PRO A 1 167 ? 14.947 0.687 -17.539 1.00 90.06 167 PRO A N 1
ATOM 1290 C CA . PRO A 1 167 ? 15.682 1.948 -17.449 1.00 90.06 167 PRO A CA 1
ATOM 1291 C C . PRO A 1 167 ? 14.991 3.026 -16.604 1.00 90.06 167 PRO A C 1
ATOM 1293 O O . PRO A 1 167 ? 15.671 3.878 -16.028 1.00 90.06 167 PRO A O 1
ATOM 1296 N N . TYR A 1 168 ? 13.658 3.005 -16.525 1.00 86.94 168 TYR A N 1
ATOM 1297 C CA . TYR A 1 168 ? 12.873 3.984 -15.777 1.00 86.94 168 TYR A CA 1
ATOM 1298 C C . TYR A 1 168 ? 12.815 3.650 -14.289 1.00 86.94 168 TYR A C 1
ATOM 1300 O O . TYR A 1 168 ? 12.801 4.558 -13.459 1.00 86.94 168 TYR A O 1
ATOM 1308 N N . LEU A 1 169 ? 12.797 2.362 -13.942 1.00 90.25 169 LEU A N 1
ATOM 1309 C CA . LEU A 1 169 ? 12.746 1.919 -12.548 1.00 90.25 169 LEU A CA 1
ATOM 1310 C C . LEU A 1 169 ? 14.136 1.804 -11.922 1.00 90.25 169 LEU A C 1
ATOM 1312 O O . LEU A 1 169 ? 14.323 2.206 -10.776 1.00 90.25 169 LEU A O 1
ATOM 1316 N N . ASP A 1 170 ? 15.104 1.274 -12.662 1.00 88.25 170 ASP A N 1
ATOM 1317 C CA . ASP A 1 170 ? 16.436 0.931 -12.154 1.00 88.25 170 ASP A CA 1
ATOM 1318 C C . ASP A 1 170 ? 17.468 2.045 -12.398 1.00 88.25 170 ASP A C 1
ATOM 1320 O O . ASP A 1 170 ? 18.543 2.051 -11.794 1.00 88.25 170 ASP A O 1
ATOM 1324 N N . GLY A 1 171 ? 17.125 3.023 -13.241 1.00 81.88 171 GLY A N 1
ATOM 1325 C CA . GLY A 1 171 ? 17.986 4.140 -13.610 1.00 81.88 171 GLY A CA 1
ATOM 1326 C C . GLY A 1 171 ? 19.119 3.744 -14.563 1.00 81.88 171 GLY A C 1
ATOM 1327 O O . GLY A 1 171 ? 19.520 2.587 -14.683 1.00 81.88 171 GLY A O 1
ATOM 1328 N N . ALA A 1 172 ? 19.692 4.741 -15.238 1.00 65.69 172 ALA A N 1
ATOM 1329 C CA . ALA A 1 172 ? 20.763 4.535 -16.218 1.00 65.69 172 ALA A CA 1
ATOM 1330 C C . ALA A 1 172 ? 22.099 4.041 -15.610 1.00 65.69 172 ALA A C 1
ATOM 1332 O O . ALA A 1 172 ? 22.991 3.635 -16.346 1.00 65.69 172 ALA A O 1
ATOM 1333 N N . GLY A 1 173 ? 22.249 4.068 -14.281 1.00 52.03 173 GLY A N 1
ATOM 1334 C CA . GLY A 1 173 ? 23.506 3.778 -13.577 1.00 52.03 173 GLY A CA 1
ATOM 1335 C C . GLY A 1 173 ? 23.737 2.317 -13.180 1.00 52.03 173 GLY A C 1
ATOM 1336 O O . GLY A 1 173 ? 24.721 2.040 -12.507 1.00 52.03 173 GLY A O 1
ATOM 1337 N N . SER A 1 174 ? 22.858 1.375 -13.545 1.00 48.59 174 SER A N 1
ATOM 1338 C CA . SER A 1 174 ? 23.047 -0.044 -13.187 1.00 48.59 174 SER A CA 1
ATOM 1339 C C . SER A 1 174 ? 23.887 -0.847 -14.196 1.00 48.59 174 SER A C 1
ATOM 1341 O O . SER A 1 174 ? 24.060 -2.051 -14.010 1.00 48.59 174 SER A O 1
ATOM 1343 N N . ARG A 1 175 ? 24.421 -0.217 -15.253 1.00 49.28 175 ARG A N 1
ATOM 1344 C CA . ARG A 1 175 ? 25.398 -0.832 -16.173 1.00 49.28 175 ARG A CA 1
ATOM 1345 C C . ARG A 1 175 ? 26.795 -0.246 -15.973 1.00 49.28 175 ARG A C 1
ATOM 1347 O O . ARG A 1 175 ? 27.405 0.238 -16.915 1.00 49.28 175 ARG A O 1
ATOM 1354 N N . ASP A 1 176 ? 27.330 -0.372 -14.765 1.00 45.31 176 ASP A N 1
ATOM 1355 C CA . ASP A 1 176 ? 28.783 -0.332 -14.571 1.00 45.31 176 ASP A CA 1
ATOM 1356 C C . ASP A 1 176 ? 29.342 -1.763 -14.668 1.00 45.31 176 ASP A C 1
ATOM 1358 O O . ASP A 1 176 ? 29.841 -2.309 -13.689 1.00 45.31 176 ASP A O 1
ATOM 1362 N N . ASN A 1 177 ? 29.196 -2.397 -15.839 1.00 40.94 177 ASN A N 1
ATOM 1363 C CA . ASN A 1 177 ? 30.274 -3.176 -16.453 1.00 40.94 177 ASN A CA 1
ATOM 1364 C C . ASN A 1 177 ? 29.947 -3.521 -17.918 1.00 40.94 177 ASN A C 1
ATOM 1366 O O . ASN A 1 177 ? 28.888 -4.063 -18.226 1.00 40.94 177 ASN A O 1
ATOM 1370 N N . GLU A 1 178 ? 30.921 -3.184 -18.761 1.00 46.56 178 GLU A N 1
ATOM 1371 C CA . GLU A 1 178 ? 31.275 -3.699 -20.088 1.00 46.56 178 GLU A CA 1
ATOM 1372 C C . GLU A 1 178 ? 30.332 -3.548 -21.312 1.00 46.56 178 GLU A C 1
ATOM 1374 O O . GLU A 1 178 ? 29.231 -4.084 -21.410 1.00 46.56 178 GLU A O 1
ATOM 1379 N N . GLU A 1 179 ? 30.916 -2.835 -22.287 1.00 43.03 179 GLU A N 1
ATOM 1380 C CA . GLU A 1 179 ? 30.693 -2.828 -23.740 1.00 43.03 179 GLU A CA 1
ATOM 1381 C C . GLU A 1 179 ? 29.560 -1.973 -24.339 1.00 43.03 179 GLU A C 1
ATOM 1383 O O . GLU A 1 179 ? 28.407 -2.387 -24.429 1.00 43.03 179 GLU A O 1
ATOM 1388 N N . ALA A 1 180 ? 30.017 -0.810 -24.847 1.00 39.38 180 ALA A N 1
ATOM 1389 C CA . ALA A 1 180 ? 29.640 -0.098 -26.080 1.00 39.38 180 ALA A CA 1
ATOM 1390 C C . ALA A 1 180 ? 28.172 0.382 -26.192 1.00 39.38 180 ALA A C 1
ATOM 1392 O O . ALA A 1 180 ? 27.227 -0.326 -25.881 1.00 39.38 180 ALA A O 1
ATOM 1393 N N . ILE A 1 181 ? 27.860 1.605 -26.615 1.00 41.53 181 ILE A N 1
ATOM 1394 C CA . ILE A 1 181 ? 28.315 2.323 -27.807 1.00 41.53 181 ILE A CA 1
ATOM 1395 C C . ILE A 1 181 ? 27.950 3.806 -27.643 1.00 41.53 181 ILE A C 1
ATOM 1397 O O . ILE A 1 181 ? 26.848 4.144 -27.213 1.00 41.53 181 ILE A O 1
ATOM 1401 N N . ASP A 1 182 ? 28.887 4.663 -28.029 1.00 41.84 182 ASP A N 1
ATOM 1402 C CA . ASP A 1 182 ? 28.674 6.062 -28.386 1.00 41.84 182 ASP A CA 1
ATOM 1403 C C . ASP A 1 182 ? 27.591 6.155 -29.473 1.00 41.84 182 ASP A C 1
ATOM 1405 O O . ASP A 1 182 ? 27.751 5.556 -30.533 1.00 41.84 182 ASP A O 1
ATOM 1409 N N . ASN A 1 183 ? 26.480 6.842 -29.197 1.00 35.31 183 ASN A N 1
ATOM 1410 C CA . ASN A 1 183 ? 25.606 7.397 -30.229 1.00 35.31 183 ASN A CA 1
ATOM 1411 C C . ASN A 1 183 ? 24.885 8.638 -29.694 1.00 35.31 183 ASN A C 1
ATOM 1413 O O . ASN A 1 183 ? 23.921 8.592 -28.929 1.00 35.31 183 ASN A O 1
ATOM 1417 N N . VAL A 1 184 ? 25.440 9.754 -30.138 1.00 43.88 184 VAL A N 1
ATOM 1418 C CA . VAL A 1 184 ? 24.927 11.116 -30.139 1.00 43.88 184 VAL A CA 1
ATOM 1419 C C . VAL A 1 184 ? 23.581 11.182 -30.886 1.00 43.88 184 VAL A C 1
ATOM 1421 O O . VAL A 1 184 ? 23.439 10.602 -31.956 1.00 43.88 184 VAL A O 1
ATOM 1424 N N . VAL A 1 185 ? 22.619 11.877 -30.260 1.00 43.91 185 VAL A N 1
ATOM 1425 C CA . VAL A 1 185 ? 21.355 12.470 -30.760 1.00 43.91 185 VAL A CA 1
ATOM 1426 C C . VAL A 1 185 ? 20.942 12.186 -32.210 1.00 43.91 185 VAL A C 1
ATOM 1428 O O . VAL A 1 185 ? 21.627 12.611 -33.131 1.00 43.91 185 VAL A O 1
ATOM 1431 N N . ASP A 1 186 ? 19.735 11.640 -32.387 1.00 42.06 186 ASP A N 1
ATOM 1432 C CA . ASP A 1 186 ? 18.596 12.333 -33.020 1.00 42.06 186 ASP A CA 1
ATOM 1433 C C . ASP A 1 186 ? 17.366 11.406 -33.032 1.00 42.06 186 ASP A C 1
ATOM 1435 O O . ASP A 1 186 ? 17.464 10.258 -33.464 1.00 42.06 186 ASP A O 1
ATOM 1439 N N . SER A 1 187 ? 16.221 11.874 -32.531 1.00 37.66 187 SER A N 1
ATOM 1440 C CA . SER A 1 187 ? 14.886 11.350 -32.868 1.00 37.66 187 SER A CA 1
ATOM 1441 C C . SER A 1 187 ? 13.815 12.253 -32.261 1.00 37.66 187 SER A C 1
ATOM 1443 O O . SER A 1 187 ? 13.222 11.966 -31.219 1.00 37.66 187 SER A O 1
ATOM 1445 N N . ASP A 1 188 ? 13.571 13.356 -32.964 1.00 45.19 188 ASP A N 1
ATOM 1446 C CA . ASP A 1 188 ? 12.258 13.985 -33.056 1.00 45.19 188 ASP A CA 1
ATOM 1447 C C . ASP A 1 188 ? 11.198 12.931 -33.417 1.00 45.19 188 ASP A C 1
ATOM 1449 O O . ASP A 1 188 ? 11.111 12.490 -34.563 1.00 45.19 188 ASP A O 1
ATOM 1453 N N . LEU A 1 189 ? 10.345 12.553 -32.463 1.00 43.00 189 LEU A N 1
ATOM 1454 C CA . LEU A 1 189 ? 9.056 11.936 -32.766 1.00 43.00 189 LEU A CA 1
ATOM 1455 C C . LEU A 1 189 ? 7.969 12.537 -31.876 1.00 43.00 189 LEU A C 1
ATOM 1457 O O . LEU A 1 189 ? 7.908 12.320 -30.667 1.00 43.00 189 LEU A O 1
ATOM 1461 N N . LYS A 1 190 ? 7.098 13.301 -32.541 1.00 48.69 190 LYS A N 1
ATOM 1462 C CA . LYS A 1 190 ? 5.790 13.750 -32.069 1.00 48.69 190 LYS A CA 1
ATOM 1463 C C . LYS A 1 190 ? 5.018 12.568 -31.475 1.00 48.69 190 LYS A C 1
ATOM 1465 O O . LYS A 1 190 ? 4.607 11.678 -32.217 1.00 48.69 190 LYS A O 1
ATOM 1470 N N . ALA A 1 191 ? 4.783 12.593 -30.169 1.00 41.16 191 ALA A N 1
ATOM 1471 C CA . ALA A 1 191 ? 3.758 11.779 -29.533 1.00 41.16 191 ALA A CA 1
ATOM 1472 C C . ALA A 1 191 ? 2.573 12.688 -29.201 1.00 41.16 191 ALA A C 1
ATOM 1474 O O . ALA A 1 191 ? 2.738 13.732 -28.571 1.00 41.16 191 ALA A O 1
ATOM 1475 N N . GLU A 1 192 ? 1.407 12.312 -29.715 1.00 40.72 192 GLU A N 1
ATOM 1476 C CA . GLU A 1 192 ? 0.155 13.023 -29.519 1.00 40.72 192 GLU A CA 1
ATOM 1477 C C . GLU A 1 192 ? -0.308 13.048 -28.057 1.00 40.72 192 GLU A C 1
ATOM 1479 O O . GLU A 1 192 ? 0.052 12.230 -27.211 1.00 40.72 192 GLU A O 1
ATOM 1484 N N . ASP A 1 193 ? -1.140 14.051 -27.823 1.00 48.84 193 ASP A N 1
ATOM 1485 C CA . ASP A 1 193 ? -1.546 14.698 -26.589 1.00 48.84 193 ASP A CA 1
ATOM 1486 C C . ASP A 1 193 ? -2.465 13.827 -25.705 1.00 48.84 193 ASP A C 1
ATOM 1488 O O . ASP A 1 193 ? -3.687 13.985 -25.679 1.00 48.84 193 ASP A O 1
ATOM 1492 N N . ARG A 1 194 ? -1.880 12.871 -24.971 1.00 48.84 194 ARG A N 1
ATOM 1493 C CA . ARG A 1 194 ? -2.518 12.210 -23.817 1.00 48.84 194 ARG A CA 1
ATOM 1494 C C . ARG A 1 194 ? -1.504 11.966 -22.707 1.00 48.84 194 ARG A C 1
ATOM 1496 O O . ARG A 1 194 ? -0.957 10.876 -22.567 1.00 48.84 194 ARG A O 1
ATOM 1503 N N . HIS A 1 195 ? -1.288 12.978 -21.877 1.00 39.50 195 HIS A N 1
ATOM 1504 C CA . HIS A 1 195 ? -0.516 12.825 -20.648 1.00 39.50 195 HIS A CA 1
ATOM 1505 C C . HIS A 1 195 ? -1.278 11.932 -19.652 1.00 39.50 195 HIS A C 1
ATOM 1507 O O . HIS A 1 195 ? -2.165 12.395 -18.936 1.00 39.50 195 HIS A O 1
ATOM 1513 N N . SER A 1 196 ? -0.946 10.637 -19.612 1.00 46.41 196 SER A N 1
ATOM 1514 C CA . SER A 1 196 ? -1.328 9.763 -18.496 1.00 46.41 196 SER A CA 1
ATOM 1515 C C . SER A 1 196 ? -0.620 10.244 -17.224 1.00 46.41 196 SER A C 1
ATOM 1517 O O . SER A 1 196 ? 0.507 10.736 -17.286 1.00 46.41 196 SER A O 1
ATOM 1519 N N . ALA A 1 197 ? -1.243 10.091 -16.053 1.00 52.09 197 ALA A N 1
ATOM 1520 C CA . ALA A 1 197 ? -0.666 10.527 -14.775 1.00 52.09 197 ALA A CA 1
ATOM 1521 C C . ALA A 1 197 ? 0.714 9.892 -14.477 1.00 52.09 197 ALA A C 1
ATOM 1523 O O . ALA A 1 197 ? 1.494 10.448 -13.703 1.00 52.09 197 ALA A O 1
ATOM 1524 N N . GLY A 1 198 ? 1.043 8.767 -15.128 1.00 46.88 198 GLY A N 1
ATOM 1525 C CA . GLY A 1 198 ? 2.364 8.133 -15.076 1.00 46.88 198 GLY A CA 1
ATOM 1526 C C . GLY A 1 198 ? 3.481 8.894 -15.809 1.00 46.88 198 GLY A C 1
ATOM 1527 O O . GLY A 1 198 ? 4.648 8.727 -15.469 1.00 46.88 198 GLY A O 1
ATOM 1528 N N . ASP A 1 199 ? 3.155 9.775 -16.756 1.00 42.75 199 ASP A N 1
ATOM 1529 C CA . ASP A 1 199 ? 4.137 10.498 -17.582 1.00 42.75 199 ASP A CA 1
ATOM 1530 C C . ASP A 1 199 ? 4.744 11.716 -16.845 1.00 42.75 199 ASP A C 1
ATOM 1532 O O . ASP A 1 199 ? 5.844 12.185 -17.149 1.00 42.75 199 ASP A O 1
ATOM 1536 N N . LEU A 1 200 ? 4.073 12.182 -15.781 1.00 43.38 200 LEU A N 1
ATOM 1537 C CA . LEU A 1 200 ? 4.583 13.210 -14.860 1.00 43.38 200 LEU A CA 1
ATOM 1538 C C . LEU A 1 200 ? 5.706 12.693 -13.939 1.00 43.38 200 LEU A C 1
ATOM 1540 O O . LEU A 1 200 ? 6.377 13.488 -13.275 1.00 43.38 200 LEU A O 1
ATOM 1544 N N . LEU A 1 201 ? 5.964 11.379 -13.918 1.00 48.22 201 LEU A N 1
ATOM 1545 C CA . LEU A 1 201 ? 7.046 10.773 -13.132 1.00 48.22 201 LEU A CA 1
ATOM 1546 C C . LEU A 1 201 ? 8.448 11.091 -13.686 1.00 48.22 201 LEU A C 1
ATOM 1548 O O . LEU A 1 201 ? 9.433 10.892 -12.975 1.00 48.22 201 LEU A O 1
ATOM 1552 N N . ARG A 1 202 ? 8.559 11.667 -14.898 1.00 44.28 202 ARG A N 1
ATOM 1553 C CA . ARG A 1 202 ? 9.836 12.083 -15.518 1.00 44.28 202 ARG A CA 1
ATOM 1554 C C . ARG A 1 202 ? 10.667 13.037 -14.642 1.00 44.28 202 ARG A C 1
ATOM 1556 O O . ARG A 1 202 ? 11.880 13.105 -14.809 1.00 44.28 202 ARG A O 1
ATOM 1563 N N . ALA A 1 203 ? 10.050 13.770 -13.714 1.00 39.44 203 ALA A N 1
ATOM 1564 C CA . ALA A 1 203 ? 10.726 14.822 -12.951 1.00 39.44 203 ALA A CA 1
ATOM 1565 C C . ALA A 1 203 ? 11.179 14.434 -11.523 1.00 39.44 203 ALA A C 1
ATOM 1567 O O . ALA A 1 203 ? 11.732 15.290 -10.835 1.00 39.44 203 ALA A O 1
ATOM 1568 N N . TRP A 1 204 ? 10.940 13.203 -11.044 1.00 44.28 204 TRP A N 1
ATOM 1569 C CA . TRP A 1 204 ? 10.999 12.925 -9.591 1.00 44.28 204 TRP A CA 1
ATOM 1570 C C . TRP A 1 204 ? 11.895 11.761 -9.160 1.00 44.28 204 TRP A C 1
ATOM 1572 O O . TRP A 1 204 ? 11.886 11.397 -7.984 1.00 44.28 204 TRP A O 1
ATOM 1582 N N . SER A 1 205 ? 12.742 11.231 -10.044 1.00 38.72 205 SER A N 1
ATOM 1583 C CA . SER A 1 205 ? 13.870 10.402 -9.606 1.00 38.72 205 SER A CA 1
ATOM 1584 C C . SER A 1 205 ? 14.804 11.257 -8.734 1.00 38.72 205 SER A C 1
ATOM 1586 O O . SER A 1 205 ? 15.348 12.245 -9.238 1.00 38.72 205 SER A O 1
ATOM 1588 N N . PRO A 1 206 ? 15.020 10.940 -7.441 1.00 38.34 206 PRO A N 1
ATOM 1589 C CA . PRO A 1 206 ? 16.004 11.655 -6.639 1.00 38.34 206 PRO A CA 1
ATOM 1590 C C . PRO A 1 206 ? 17.377 11.488 -7.301 1.00 38.34 206 PRO A C 1
ATOM 1592 O O . PRO A 1 206 ? 17.749 10.353 -7.615 1.00 38.34 206 PRO A O 1
ATOM 1595 N N . PRO A 1 207 ? 18.157 12.558 -7.527 1.00 37.69 207 PRO A N 1
ATOM 1596 C CA . PRO A 1 207 ? 19.485 12.405 -8.096 1.00 37.69 207 PRO A CA 1
ATOM 1597 C C . PRO A 1 207 ? 20.363 11.625 -7.112 1.00 37.69 207 PRO A C 1
ATOM 1599 O O . PRO A 1 207 ? 20.781 12.138 -6.072 1.00 37.69 207 PRO A O 1
ATOM 1602 N N . THR A 1 208 ? 20.684 10.374 -7.442 1.00 49.16 208 THR A N 1
ATOM 1603 C CA . THR A 1 208 ? 21.699 9.577 -6.747 1.00 49.16 208 THR A CA 1
ATOM 1604 C C . THR A 1 208 ? 23.091 10.034 -7.176 1.00 49.16 208 THR A C 1
ATOM 1606 O O . THR A 1 208 ? 23.869 9.275 -7.743 1.00 49.16 208 THR A O 1
ATOM 1609 N N . THR A 1 209 ? 23.439 11.291 -6.909 1.00 42.75 209 THR A N 1
ATOM 1610 C CA . THR A 1 209 ? 24.818 11.769 -7.044 1.00 42.75 209 THR A CA 1
ATOM 1611 C C . THR A 1 209 ? 25.288 12.274 -5.688 1.00 42.75 209 THR A C 1
ATOM 1613 O O . THR A 1 209 ? 25.114 13.439 -5.334 1.00 42.75 209 THR A O 1
ATOM 1616 N N . ARG A 1 210 ? 25.895 11.374 -4.901 1.00 42.62 210 ARG A N 1
ATOM 1617 C CA . ARG A 1 210 ? 26.698 11.757 -3.733 1.00 42.62 210 ARG A CA 1
ATOM 1618 C C . ARG A 1 210 ? 27.856 12.627 -4.225 1.00 42.62 210 ARG A C 1
ATOM 1620 O O . ARG A 1 210 ? 28.828 12.108 -4.771 1.00 42.62 210 ARG A O 1
ATOM 1627 N N . LEU A 1 211 ? 27.780 13.939 -4.005 1.00 39.28 211 LEU A N 1
ATOM 1628 C CA . LEU A 1 211 ? 28.943 14.814 -4.117 1.00 39.28 211 LEU A CA 1
ATOM 1629 C C . LEU A 1 211 ? 29.991 14.371 -3.085 1.00 39.28 211 LEU A C 1
ATOM 1631 O O . LEU A 1 211 ? 29.889 14.672 -1.896 1.00 39.28 211 LEU A O 1
ATOM 1635 N N . LYS A 1 212 ? 31.020 13.659 -3.549 1.00 49.28 212 LYS A N 1
ATOM 1636 C CA . LYS A 1 212 ? 32.280 13.497 -2.820 1.00 49.28 212 LYS A CA 1
ATOM 1637 C C . LYS A 1 212 ? 32.924 14.882 -2.709 1.00 49.28 212 LYS A C 1
ATOM 1639 O O . LYS A 1 212 ? 33.506 15.367 -3.674 1.00 49.28 212 LYS A O 1
ATOM 1644 N N . ARG A 1 213 ? 32.838 15.527 -1.544 1.00 49.81 213 ARG A N 1
ATOM 1645 C CA . ARG A 1 213 ? 33.799 16.574 -1.171 1.00 49.81 213 ARG A CA 1
ATOM 1646 C C . ARG A 1 213 ? 34.703 16.025 -0.081 1.00 49.81 213 ARG A C 1
ATOM 1648 O O . ARG A 1 213 ? 34.294 15.807 1.054 1.00 49.81 213 ARG A O 1
ATOM 1655 N N . THR A 1 214 ? 35.921 15.744 -0.514 1.00 35.66 214 THR A N 1
ATOM 1656 C CA . THR A 1 214 ? 37.092 15.350 0.256 1.00 35.66 214 THR A CA 1
ATOM 1657 C C . THR A 1 214 ? 37.329 16.324 1.409 1.00 35.66 214 THR A C 1
ATOM 1659 O O . THR A 1 214 ? 37.335 17.538 1.214 1.00 35.66 214 THR A O 1
ATOM 1662 N N . ALA A 1 215 ? 37.521 15.779 2.608 1.00 39.28 215 ALA A N 1
ATOM 1663 C CA . ALA A 1 215 ? 37.947 16.520 3.782 1.00 39.28 215 ALA A CA 1
ATOM 1664 C C . ALA A 1 215 ? 39.455 16.801 3.721 1.00 39.28 215 ALA A C 1
ATOM 1666 O O . ALA A 1 215 ? 40.244 15.880 3.527 1.00 39.28 215 ALA A O 1
ATOM 1667 N N . THR A 1 216 ? 39.847 18.042 3.995 1.00 41.94 216 THR A N 1
ATOM 1668 C CA . THR A 1 216 ? 41.150 18.382 4.586 1.00 41.94 216 THR A CA 1
ATOM 1669 C C . THR A 1 216 ? 40.933 19.550 5.534 1.00 41.94 216 THR A C 1
ATOM 1671 O O . THR A 1 216 ? 40.428 20.596 5.129 1.00 41.94 216 THR A O 1
ATOM 1674 N N . GLY A 1 217 ? 41.245 19.328 6.810 1.00 38.00 217 GLY A N 1
ATOM 1675 C CA . GLY A 1 217 ? 41.076 20.307 7.874 1.00 38.00 217 GLY A CA 1
ATOM 1676 C C . GLY A 1 217 ? 42.222 21.305 7.978 1.00 38.00 217 GLY A C 1
ATOM 1677 O O . GLY A 1 217 ? 43.267 21.129 7.367 1.00 38.00 217 GLY A O 1
ATOM 1678 N N . ILE A 1 218 ? 42.017 22.307 8.830 1.00 41.81 218 ILE A N 1
ATOM 1679 C CA . ILE A 1 218 ? 43.031 22.855 9.734 1.00 41.81 218 ILE A CA 1
ATOM 1680 C C . ILE A 1 218 ? 42.329 23.556 10.901 1.00 41.81 218 ILE A C 1
ATOM 1682 O O . ILE A 1 218 ? 41.403 24.344 10.738 1.00 41.81 218 ILE A O 1
ATOM 1686 N N . THR A 1 219 ? 42.803 23.215 12.090 1.00 42.94 219 THR A N 1
ATOM 1687 C CA . THR A 1 219 ? 42.491 23.754 13.412 1.00 42.94 219 THR A CA 1
ATOM 1688 C C . THR A 1 219 ? 42.962 25.205 13.551 1.00 42.94 219 THR A C 1
ATOM 1690 O O . THR A 1 219 ? 44.061 25.511 13.089 1.00 42.94 219 THR A O 1
ATOM 1693 N N . ARG A 1 220 ? 42.233 26.055 14.296 1.00 40.97 220 ARG A N 1
ATOM 1694 C CA . ARG A 1 220 ? 42.789 26.951 15.341 1.00 40.97 220 ARG A CA 1
ATOM 1695 C C . ARG A 1 220 ? 41.697 27.724 16.096 1.00 40.97 220 ARG A C 1
ATOM 1697 O O . ARG A 1 220 ? 40.633 28.003 15.564 1.00 40.97 220 ARG A O 1
ATOM 1704 N N . ALA A 1 221 ? 41.998 27.985 17.364 1.00 43.03 221 ALA A N 1
ATOM 1705 C CA . ALA A 1 221 ? 41.110 28.388 18.450 1.00 43.03 221 ALA A CA 1
ATOM 1706 C C . ALA A 1 221 ? 41.145 29.894 18.776 1.00 43.03 221 ALA A C 1
ATOM 1708 O O . ALA A 1 221 ? 42.156 30.533 18.505 1.00 43.03 221 ALA A O 1
ATOM 1709 N N . SER A 1 222 ? 40.103 30.383 19.466 1.00 34.34 222 SER A N 1
ATOM 1710 C CA . SER A 1 222 ? 40.086 31.344 20.605 1.00 34.34 222 SER A CA 1
ATOM 1711 C C . SER A 1 222 ? 38.613 31.749 20.852 1.00 34.34 222 SER A C 1
ATOM 1713 O O . SER A 1 222 ? 37.893 32.017 19.901 1.00 34.34 222 SER A O 1
ATOM 1715 N N . SER A 1 223 ? 37.986 31.509 22.010 1.00 37.47 223 SER A N 1
ATOM 1716 C CA . SER A 1 223 ? 38.097 32.107 23.359 1.00 37.47 223 SER A CA 1
ATOM 1717 C C . SER A 1 223 ? 37.508 33.523 23.505 1.00 37.47 223 SER A C 1
ATOM 1719 O O . SER A 1 223 ? 37.872 34.414 22.747 1.00 37.47 223 SER A O 1
ATOM 1721 N N . PHE A 1 224 ? 36.730 33.694 24.591 1.00 35.47 224 PHE A N 1
ATOM 1722 C CA . PHE A 1 224 ? 36.000 34.870 25.126 1.00 35.47 224 PHE A CA 1
ATOM 1723 C C . PHE A 1 224 ? 34.634 35.179 24.477 1.00 35.47 224 PHE A C 1
ATOM 1725 O O . PHE A 1 224 ? 34.507 35.149 23.266 1.00 35.47 224 PHE A O 1
ATOM 1732 N N . GLY A 1 225 ? 33.556 35.489 25.207 1.00 33.34 225 GLY A N 1
ATOM 1733 C CA . GLY A 1 225 ? 33.376 35.736 26.639 1.00 33.34 225 GLY A CA 1
ATOM 1734 C C . GLY A 1 225 ? 31.892 35.989 26.987 1.00 33.34 225 GLY A C 1
ATOM 1735 O O . GLY A 1 225 ? 31.070 36.246 26.114 1.00 33.34 225 GLY A O 1
ATOM 1736 N N . SER A 1 226 ? 31.599 35.840 28.277 1.00 34.22 226 SER A N 1
ATOM 1737 C CA . SER A 1 226 ? 30.327 35.882 29.023 1.00 34.22 226 SER A CA 1
ATOM 1738 C C . SER A 1 226 ? 29.393 37.109 28.908 1.00 34.22 226 SER A C 1
ATOM 1740 O O . SER A 1 226 ? 29.866 38.224 28.719 1.00 34.22 226 SER A O 1
ATOM 1742 N N . THR A 1 227 ? 28.116 36.855 29.286 1.00 35.28 227 THR A N 1
ATOM 1743 C CA . THR A 1 227 ? 27.144 37.693 30.068 1.00 35.28 227 THR A CA 1
ATOM 1744 C C . THR A 1 227 ? 26.597 38.976 29.408 1.00 35.28 227 THR A C 1
ATOM 1746 O O . THR A 1 227 ? 27.307 39.625 28.664 1.00 35.28 227 THR A O 1
ATOM 1749 N N . ASP A 1 228 ? 25.368 39.469 29.610 1.00 36.22 228 ASP A N 1
ATOM 1750 C CA . ASP A 1 228 ? 24.220 39.129 30.463 1.00 36.22 228 ASP A CA 1
ATOM 1751 C C . ASP A 1 228 ? 22.958 39.873 29.939 1.00 36.22 228 ASP A C 1
ATOM 1753 O O . ASP A 1 228 ? 23.070 40.775 29.112 1.00 36.22 228 ASP A O 1
ATOM 1757 N N . SER A 1 229 ? 21.810 39.603 30.574 1.00 34.66 229 SER A N 1
ATOM 1758 C CA . SER A 1 229 ? 20.672 40.525 30.813 1.00 34.66 229 SER A CA 1
ATOM 1759 C C . SER A 1 229 ? 19.462 40.632 29.850 1.00 34.66 229 SER A C 1
ATOM 1761 O O . SER A 1 229 ? 19.497 41.238 28.786 1.00 34.66 229 SER A O 1
ATOM 1763 N N . ALA A 1 230 ? 18.328 40.191 30.424 1.00 33.28 230 ALA A N 1
ATOM 1764 C CA . ALA A 1 230 ? 17.096 40.959 30.699 1.00 33.28 230 ALA A CA 1
ATOM 1765 C C . ALA A 1 230 ? 15.985 41.150 29.629 1.00 33.28 230 ALA A C 1
ATOM 1767 O O . ALA A 1 230 ? 16.022 42.024 28.774 1.00 33.28 230 ALA A O 1
ATOM 1768 N N . VAL A 1 231 ? 14.912 40.364 29.822 1.00 33.47 231 VAL A N 1
ATOM 1769 C CA . VAL A 1 231 ? 13.479 40.728 30.005 1.00 33.47 231 VAL A CA 1
ATOM 1770 C C . VAL A 1 231 ? 12.923 42.020 29.366 1.00 33.47 231 VAL A C 1
ATOM 1772 O O . VAL A 1 231 ? 13.261 43.121 29.785 1.00 33.47 231 VAL A O 1
ATOM 1775 N N . SER A 1 232 ? 11.890 41.877 28.516 1.00 34.84 232 SER A N 1
ATOM 1776 C CA . SER A 1 232 ? 10.569 42.579 28.563 1.00 34.84 232 SER A CA 1
ATOM 1777 C C . SER A 1 232 ? 9.745 42.252 27.288 1.00 34.84 232 SER A C 1
ATOM 1779 O O . SER A 1 232 ? 10.248 42.371 26.183 1.00 34.84 232 SER A O 1
ATOM 1781 N N . VAL A 1 233 ? 8.602 41.547 27.336 1.00 31.20 233 VAL A N 1
ATOM 1782 C CA . VAL A 1 233 ? 7.203 41.949 27.647 1.00 31.20 233 VAL A CA 1
ATOM 1783 C C . VAL A 1 233 ? 6.464 42.746 26.532 1.00 31.20 233 VAL A C 1
ATOM 1785 O O . VAL A 1 233 ? 6.517 43.965 26.481 1.00 31.20 233 VAL A O 1
ATOM 1788 N N . SER A 1 234 ? 5.603 42.008 25.803 1.00 31.91 234 SER A N 1
ATOM 1789 C CA . SER A 1 234 ? 4.181 42.282 25.444 1.00 31.91 234 SER A CA 1
ATOM 1790 C C . SER A 1 234 ? 3.698 43.094 24.214 1.00 31.91 234 SER A C 1
ATOM 1792 O O . SER A 1 234 ? 4.190 44.169 23.899 1.00 31.91 234 SER A O 1
ATOM 1794 N N . LYS A 1 235 ? 2.510 42.621 23.752 1.00 34.91 235 LYS A N 1
ATOM 1795 C CA . LYS A 1 235 ? 1.369 43.221 22.988 1.00 34.91 235 LYS A CA 1
ATOM 1796 C C . LYS A 1 235 ? 1.378 42.971 21.465 1.00 34.91 235 LYS A C 1
ATOM 1798 O O . LYS A 1 235 ? 2.299 43.383 20.787 1.00 34.91 235 LYS A O 1
ATOM 1803 N N . LYS A 1 236 ? 0.466 42.167 20.883 1.00 32.78 236 LYS A N 1
ATOM 1804 C CA . LYS A 1 236 ? -1.024 42.185 20.745 1.00 32.78 236 LYS A CA 1
ATOM 1805 C C . LYS A 1 236 ? -1.505 42.987 19.524 1.00 32.78 236 LYS A C 1
ATOM 1807 O O . LYS A 1 236 ? -1.245 44.185 19.479 1.00 32.78 236 LYS A O 1
ATOM 1812 N N . SER A 1 237 ? -2.328 42.333 18.678 1.00 34.06 237 SER A N 1
ATOM 1813 C CA . SER A 1 237 ? -3.485 42.810 17.854 1.00 34.06 237 SER A CA 1
ATOM 1814 C C . SER A 1 237 ? -3.431 42.246 16.417 1.00 34.06 237 SER A C 1
ATOM 1816 O O . SER A 1 237 ? -2.330 42.057 15.929 1.00 34.06 237 SER A O 1
ATOM 1818 N N . LYS A 1 238 ? -4.488 42.031 15.613 1.00 33.22 238 LYS A N 1
ATOM 1819 C CA . LYS A 1 238 ? -5.964 41.856 15.686 1.00 33.22 238 LYS A CA 1
ATOM 1820 C C . LYS A 1 238 ? -6.444 41.772 14.198 1.00 33.22 238 LYS A C 1
ATOM 1822 O O . LYS A 1 238 ? -5.772 42.358 13.362 1.00 33.22 238 LYS A O 1
ATOM 1827 N N . ILE A 1 239 ? -7.626 41.176 13.930 1.00 34.88 239 ILE A N 1
ATOM 1828 C CA . ILE A 1 239 ? -8.447 41.185 12.673 1.00 34.88 239 ILE A CA 1
ATOM 1829 C C . ILE A 1 239 ? -7.992 40.169 11.597 1.00 34.88 239 ILE A C 1
ATOM 1831 O O . ILE A 1 239 ? -6.819 40.123 11.277 1.00 34.88 239 ILE A O 1
ATOM 1835 N N . GLY A 1 240 ? -8.812 39.298 10.985 1.00 28.06 240 GLY A N 1
ATOM 1836 C CA . GLY A 1 240 ? -10.270 39.100 10.955 1.00 28.06 240 GLY A CA 1
ATOM 1837 C C . GLY A 1 240 ? -10.836 39.331 9.542 1.00 28.06 240 GLY A C 1
ATOM 1838 O O . GLY A 1 240 ? -10.967 40.483 9.162 1.00 28.06 240 GLY A O 1
ATOM 1839 N N . HIS A 1 241 ? -11.210 38.284 8.792 1.00 35.97 241 HIS A N 1
ATOM 1840 C CA . HIS A 1 241 ? -12.076 38.394 7.600 1.00 35.97 241 HIS A CA 1
ATOM 1841 C C . HIS A 1 241 ? -12.939 37.130 7.410 1.00 35.97 241 HIS A C 1
ATOM 1843 O O . HIS A 1 241 ? -12.494 36.015 7.670 1.00 35.97 241 HIS A O 1
ATOM 1849 N N . ALA A 1 242 ? -14.196 37.361 7.021 1.00 38.28 242 ALA A N 1
ATOM 1850 C CA . ALA A 1 242 ? -15.321 36.426 6.938 1.00 38.28 242 ALA A CA 1
ATOM 1851 C C . ALA A 1 242 ? -15.444 35.725 5.554 1.00 38.28 242 ALA A C 1
ATOM 1853 O O . ALA A 1 242 ? -14.782 36.159 4.610 1.00 38.28 242 ALA A O 1
ATOM 1854 N N . PRO A 1 243 ? -16.284 34.671 5.417 1.00 37.72 243 PRO A N 1
ATOM 1855 C CA . PRO A 1 243 ? -16.347 33.800 4.237 1.00 37.72 243 PRO A CA 1
ATOM 1856 C C . PRO A 1 243 ? -17.457 34.182 3.235 1.00 37.72 243 PRO A C 1
ATOM 1858 O O . PRO A 1 243 ? -18.474 34.759 3.615 1.00 37.72 243 PRO A O 1
ATOM 1861 N N . CYS A 1 244 ? -17.285 33.804 1.962 1.00 31.52 244 CYS A N 1
ATOM 1862 C CA . CYS A 1 244 ? -18.318 33.892 0.920 1.00 31.52 244 CYS A CA 1
ATOM 1863 C C . CYS A 1 244 ? -18.931 32.511 0.633 1.00 31.52 244 CYS A C 1
ATOM 1865 O O . CYS A 1 244 ? -18.217 31.516 0.524 1.00 31.52 244 CYS A O 1
ATOM 1867 N N . ALA A 1 245 ? -20.261 32.486 0.531 1.00 32.06 245 ALA A N 1
ATOM 1868 C CA . ALA A 1 245 ? -21.108 31.331 0.250 1.00 32.06 245 ALA A CA 1
ATOM 1869 C C . ALA A 1 245 ? -21.301 31.109 -1.263 1.00 32.06 245 ALA A C 1
ATOM 1871 O O . ALA A 1 245 ? -21.279 32.071 -2.028 1.00 32.06 245 ALA A O 1
ATOM 1872 N N . MET A 1 246 ? -21.563 29.862 -1.671 1.00 40.81 246 MET A N 1
ATOM 1873 C CA . MET A 1 246 ? -21.939 29.478 -3.042 1.00 40.81 246 MET A CA 1
ATOM 1874 C C . MET A 1 246 ? -23.321 28.797 -3.054 1.00 40.81 246 MET A C 1
ATOM 1876 O O . MET A 1 246 ? -23.624 28.066 -2.107 1.00 40.81 246 MET A O 1
ATOM 1880 N N . PRO A 1 247 ? -24.155 29.000 -4.095 1.00 40.34 247 PRO A N 1
ATOM 1881 C CA . PRO A 1 247 ? -25.415 28.287 -4.273 1.00 40.34 247 PRO A CA 1
ATOM 1882 C C . PRO A 1 247 ? -25.231 26.988 -5.077 1.00 40.34 247 PRO A C 1
ATOM 1884 O O . PRO A 1 247 ? -24.292 26.850 -5.858 1.00 40.34 247 PRO A O 1
ATOM 1887 N N . GLY A 1 248 ? -26.136 26.036 -4.836 1.00 40.59 248 GLY A N 1
ATOM 1888 C CA . GLY A 1 248 ? -26.069 24.656 -5.317 1.00 40.59 248 GLY A CA 1
ATOM 1889 C C . GLY A 1 248 ? -26.462 24.424 -6.775 1.00 40.59 248 GLY A C 1
ATOM 1890 O O . GLY A 1 248 ? -27.046 25.286 -7.430 1.00 40.59 248 GLY A O 1
ATOM 1891 N N . VAL A 1 249 ? -26.169 23.207 -7.239 1.00 37.16 249 VAL A N 1
ATOM 1892 C CA . VAL A 1 249 ? -26.653 22.627 -8.497 1.00 37.16 249 VAL A CA 1
ATOM 1893 C C . VAL A 1 249 ? -26.942 21.136 -8.273 1.00 37.16 249 VAL A C 1
ATOM 1895 O O . VAL A 1 249 ? -26.212 20.451 -7.559 1.00 37.16 249 VAL A O 1
ATOM 1898 N N . GLU A 1 250 ? -28.063 20.685 -8.837 1.00 38.09 250 GLU A N 1
ATOM 1899 C CA . GLU A 1 250 ? -28.667 19.354 -8.729 1.00 38.09 250 GLU A CA 1
ATOM 1900 C C . GLU A 1 250 ? -27.841 18.228 -9.377 1.00 38.09 250 GLU A C 1
ATOM 1902 O O . GLU A 1 250 ? -27.206 18.408 -10.415 1.00 38.09 250 GLU A O 1
ATOM 1907 N N . VAL A 1 251 ? -27.941 17.031 -8.790 1.00 36.44 251 VAL A N 1
ATOM 1908 C CA . VAL A 1 251 ? -27.369 15.769 -9.283 1.00 36.44 251 VAL A CA 1
ATOM 1909 C C . VAL A 1 251 ? -28.403 15.043 -10.150 1.00 36.44 251 VAL A C 1
ATOM 1911 O O . VAL A 1 251 ? -29.556 14.892 -9.747 1.00 36.44 251 VAL A O 1
ATOM 1914 N N . ARG A 1 252 ? -27.995 14.566 -11.333 1.00 35.50 252 ARG A N 1
ATOM 1915 C CA . ARG A 1 252 ? -28.777 13.633 -12.159 1.00 35.50 252 ARG A CA 1
ATOM 1916 C C . ARG A 1 252 ? -28.197 12.223 -12.051 1.00 35.50 252 ARG A C 1
ATOM 1918 O O . ARG A 1 252 ? -27.036 12.007 -12.380 1.00 35.50 252 ARG A O 1
ATOM 1925 N N . ASP A 1 253 ? -29.041 11.290 -11.621 1.00 36.84 253 ASP A N 1
ATOM 1926 C CA . ASP A 1 253 ? -28.763 9.857 -11.520 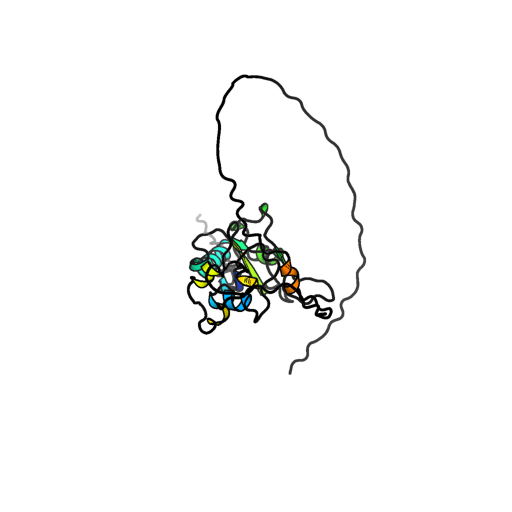1.00 36.84 253 ASP A CA 1
ATOM 1927 C C . ASP A 1 253 ? -28.553 9.200 -12.892 1.00 36.84 253 ASP A C 1
ATOM 1929 O O . ASP A 1 253 ? -29.326 9.432 -13.825 1.00 36.84 253 ASP A O 1
ATOM 1933 N N . TRP A 1 254 ? -27.587 8.280 -12.985 1.00 35.72 254 TRP A N 1
ATOM 1934 C CA . TRP A 1 254 ? -27.547 7.284 -14.057 1.00 35.72 254 TRP A CA 1
ATOM 1935 C C . TRP A 1 254 ? -27.554 5.868 -13.475 1.00 35.72 254 TRP A C 1
ATOM 1937 O O . TRP A 1 254 ? -26.635 5.452 -12.771 1.00 35.72 254 TRP A O 1
ATOM 1947 N N . ARG A 1 255 ? -28.626 5.128 -13.780 1.00 37.88 255 ARG A N 1
ATOM 1948 C CA . ARG A 1 255 ? -28.772 3.694 -13.505 1.00 37.88 255 ARG A CA 1
ATOM 1949 C C . ARG A 1 255 ? -27.835 2.892 -14.407 1.00 37.88 255 ARG A C 1
ATOM 1951 O O . ARG A 1 255 ? -27.832 3.096 -15.617 1.00 37.88 255 ARG A O 1
ATOM 1958 N N . ALA A 1 256 ? -27.136 1.916 -13.838 1.00 36.03 256 ALA A N 1
ATOM 1959 C CA . ALA A 1 256 ? -26.507 0.846 -14.603 1.00 36.03 256 ALA A CA 1
ATOM 1960 C C . ALA A 1 256 ? -27.479 -0.341 -14.721 1.00 36.03 256 ALA A C 1
ATOM 1962 O O . ALA A 1 256 ? -27.897 -0.907 -13.710 1.00 36.03 256 ALA A O 1
ATOM 1963 N N . GLU A 1 257 ? -27.849 -0.699 -15.952 1.00 32.75 257 GLU A N 1
ATOM 1964 C CA . GLU A 1 257 ? -28.390 -2.021 -16.283 1.00 32.75 257 GLU A CA 1
ATOM 1965 C C . GLU A 1 257 ? -27.235 -3.018 -16.419 1.00 32.75 257 GLU A C 1
ATOM 1967 O O . GLU A 1 257 ? -26.195 -2.710 -17.003 1.00 32.75 257 GLU A O 1
ATOM 1972 N N . ALA A 1 258 ? -27.438 -4.208 -15.859 1.00 34.72 258 ALA A N 1
ATOM 1973 C CA . ALA A 1 258 ? -26.548 -5.352 -15.959 1.00 34.72 258 ALA A CA 1
ATOM 1974 C C . ALA A 1 258 ? -26.975 -6.263 -17.120 1.00 34.72 258 ALA A C 1
ATOM 1976 O O . ALA A 1 258 ? -28.173 -6.434 -17.360 1.00 34.72 258 ALA A O 1
ATOM 1977 N N . VAL A 1 259 ? -25.992 -6.889 -17.770 1.00 36.12 259 VAL A N 1
ATOM 1978 C CA . VAL A 1 259 ? -26.146 -8.112 -18.573 1.00 36.12 259 VAL A CA 1
ATOM 1979 C C . VAL A 1 259 ? -25.175 -9.147 -18.029 1.00 36.12 259 VAL A C 1
ATOM 1981 O O . VAL A 1 259 ? -24.009 -8.762 -17.785 1.00 36.12 259 VAL A O 1
#

Foldseek 3Di:
DDDDDDPPPPPPPVPQAAKDKAKEAEALALAPFFDDDPPDLVNLLSVQQCSIDIWIFRHQFLVSVCVRVCVRCVLVCVPFQKDWWFWAQDPPPPDPDTTTTHHDDPVCSDSRQPGNVSCLVGFADADPVSHGHHIYMYGPPHGHQSVNSVPHDGPDPPSVVSNPDDCLRNPPPPPPDDDDDDDDDDDDDDDDDDDDPVNVSVPDDDPPDDPDDDDDDDDDDDDDDDDDDDDDDDDDDDDDDDDDDDDDDDDDDDDDDDD

Mean predicted aligned error: 17.37 Å

pLDDT: mean 72.3, std 26.54, range [28.06, 98.56]